Protein AF-A0A8T2QS67-F1 (afdb_monomer)

Secondary structure (DSSP, 8-state):
-PPPTTEEEETTEEEE-HHHHHHHHHHHHHHHHHHHHHHHHHHHTT-----EEHHHHHHHHHSS-HHHHHT--HHHHHHHHHHHHHHHHHHSEEEE-TTS-EEEE--HHHHHHH--HHHHHHHHHHHTHHHHHHHHHHHHHHHHHHHHHHHHHHHHHHHHHHHHHHHHHHHHHHHGGGGT---EEEHHHHHHHHS-HHHHHH-HHHHHHHHHHTT-TTEEEEEEEETTEEEEEEEE--

Solvent-accessible surface area (backbone atoms only — not comparable to full-atom values): 13263 Å² total; per-residue (Å²): 137,83,56,60,89,60,33,43,76,57,89,96,43,65,41,72,32,68,66,53,52,52,46,20,53,50,48,19,50,53,51,48,50,55,50,23,29,52,38,28,54,25,58,63,69,74,42,73,65,78,78,41,43,68,64,57,56,53,50,52,60,69,76,43,72,51,49,72,74,67,72,48,57,77,83,47,39,58,58,35,50,54,54,9,50,52,53,34,55,71,72,34,43,77,44,70,47,97,85,69,47,59,33,45,44,68,45,69,74,55,26,63,69,44,39,54,67,69,47,56,51,48,55,47,50,62,74,43,38,72,57,50,65,56,49,50,59,53,52,52,51,50,52,52,52,51,51,52,51,49,52,52,50,53,39,50,56,52,18,52,56,52,41,52,52,50,50,53,54,31,49,54,31,44,64,46,39,86,76,74,53,73,46,58,42,50,52,69,57,53,49,66,72,73,44,52,77,72,52,62,76,63,44,58,42,58,52,49,29,53,55,49,48,76,69,37,89,56,45,48,77,46,79,42,76,57,96,88,40,83,38,55,30,40,30,47,68,129

Foldseek 3Di:
DDDPQQWDDDPPDTHGDPLLVVLLVVLLVVLLLVQLLQQLVCVLVVNHGDKDALVVSLVVLVPDPSCVVSVHDPRNVVVSSVSSSVSNQVQWDWDQDPVRTTITHHDPVSNVVSRDPVSVVVVVCVVCVVVCVVVVVVVVVVVVVVVVVVVVVVLLVLLVVLLVVVVVVLVVLCVCVVVVDDNKDFLVVSVVVRDDPVCVVVCSSSVVNVVVLVVDPQKDWDWDQDVNDTTIMIGGHD

Mean predicted aligned error: 13.42 Å

Structure (mmCIF, N/CA/C/O backbone):
data_AF-A0A8T2QS67-F1
#
_entry.id   AF-A0A8T2QS67-F1
#
loop_
_atom_site.group_PDB
_atom_site.id
_atom_site.type_symbol
_atom_site.label_atom_id
_atom_site.label_alt_id
_atom_site.label_comp_id
_atom_site.label_asym_id
_atom_site.label_entity_id
_atom_site.label_seq_id
_atom_site.pdbx_PDB_ins_code
_atom_site.Cartn_x
_atom_site.Cartn_y
_atom_site.Cartn_z
_atom_site.occupancy
_atom_site.B_iso_or_equiv
_atom_site.auth_seq_id
_atom_site.auth_comp_id
_atom_site.auth_asym_id
_atom_site.auth_atom_id
_atom_site.pdbx_PDB_model_num
ATOM 1 N N . MET A 1 1 ? -52.657 -3.249 37.319 1.00 63.22 1 MET A N 1
ATOM 2 C CA . MET A 1 1 ? -51.219 -3.498 37.530 1.00 63.22 1 MET A CA 1
ATOM 3 C C . MET A 1 1 ? -50.467 -2.898 36.365 1.00 63.22 1 MET A C 1
ATOM 5 O O . MET A 1 1 ? -50.654 -3.349 35.233 1.00 63.22 1 MET A O 1
ATOM 9 N N . GLU A 1 2 ? -49.714 -1.848 36.655 1.00 73.88 2 GLU A N 1
ATOM 10 C CA . GLU A 1 2 ? -48.693 -1.296 35.768 1.00 73.88 2 GLU A CA 1
ATOM 11 C C . GLU A 1 2 ? -47.387 -2.054 36.019 1.00 73.88 2 GLU A C 1
ATOM 13 O O . GLU A 1 2 ? -47.164 -2.570 37.116 1.00 73.88 2 GLU A O 1
ATOM 18 N N . CYS A 1 3 ? -46.588 -2.230 34.972 1.00 75.69 3 CYS A N 1
ATOM 19 C CA . CYS A 1 3 ? -45.311 -2.925 35.069 1.00 75.69 3 CYS A CA 1
ATOM 20 C C . CYS A 1 3 ? -44.239 -1.986 35.633 1.00 75.69 3 CYS A C 1
ATOM 22 O O . CYS A 1 3 ? -44.326 -0.776 35.453 1.00 75.69 3 CYS A O 1
ATOM 24 N N . LEU A 1 4 ? -43.232 -2.550 36.306 1.00 77.44 4 LEU A N 1
ATOM 25 C CA . LEU A 1 4 ? -42.060 -1.791 36.752 1.00 77.44 4 LEU A CA 1
ATOM 26 C C . LEU A 1 4 ? -41.302 -1.210 35.547 1.00 77.44 4 LEU A C 1
ATOM 28 O O . LEU A 1 4 ? -41.312 -1.800 34.463 1.00 77.44 4 LEU A O 1
ATOM 32 N N . PHE A 1 5 ? -40.602 -0.095 35.766 1.00 68.06 5 PHE A N 1
ATOM 33 C CA . PHE A 1 5 ? -39.671 0.485 34.794 1.00 68.06 5 PHE A CA 1
ATOM 34 C C . PHE A 1 5 ? -38.721 -0.592 34.256 1.00 68.06 5 PHE A C 1
ATOM 36 O O . PHE A 1 5 ? -38.230 -1.426 35.020 1.00 68.06 5 PHE A O 1
ATOM 43 N N . GLY A 1 6 ? -38.505 -0.630 32.940 1.00 68.44 6 GLY A N 1
ATOM 44 C CA . GLY A 1 6 ? -37.779 -1.738 32.306 1.00 68.44 6 GLY A CA 1
ATOM 45 C C . GLY A 1 6 ? -38.644 -2.834 31.672 1.00 68.44 6 GLY A C 1
ATOM 46 O O . GLY A 1 6 ? -38.120 -3.649 30.904 1.00 68.44 6 GLY A O 1
ATOM 47 N N . PHE A 1 7 ? -39.945 -2.889 31.984 1.00 74.25 7 PHE A N 1
ATOM 48 C CA . PHE A 1 7 ? -40.814 -4.005 31.606 1.00 74.25 7 PHE A CA 1
ATOM 49 C C . PHE A 1 7 ? -42.067 -3.560 30.845 1.00 74.25 7 PHE A C 1
ATOM 51 O O . PHE A 1 7 ? -42.829 -2.708 31.294 1.00 74.25 7 PHE A O 1
ATOM 58 N N . THR A 1 8 ? -42.337 -4.217 29.719 1.00 77.81 8 THR A N 1
ATOM 59 C CA . THR A 1 8 ? -43.560 -4.057 28.936 1.00 77.81 8 THR A CA 1
ATOM 60 C C . THR A 1 8 ? -44.597 -5.109 29.318 1.00 77.81 8 THR A C 1
ATOM 62 O O . THR A 1 8 ? -44.299 -6.270 29.621 1.00 77.81 8 THR A O 1
ATOM 65 N N . LYS A 1 9 ? -45.866 -4.701 29.332 1.00 79.81 9 LYS A N 1
ATOM 66 C CA . LYS A 1 9 ? -46.979 -5.578 29.695 1.00 79.81 9 LYS A CA 1
ATOM 67 C C . LYS A 1 9 ? -47.316 -6.521 28.538 1.00 79.81 9 LYS A C 1
ATOM 69 O O . LYS A 1 9 ? -47.776 -6.082 27.491 1.00 79.81 9 LYS A O 1
ATOM 74 N N . HIS A 1 10 ? -47.170 -7.823 28.764 1.00 78.44 10 HIS A N 1
ATOM 75 C CA . HIS A 1 10 ? -47.589 -8.889 27.855 1.00 78.44 10 HIS A CA 1
ATOM 76 C C . HIS A 1 10 ? -48.686 -9.729 28.529 1.00 78.44 10 HIS A C 1
ATOM 78 O O . HIS A 1 10 ? -48.434 -10.646 29.319 1.00 78.44 10 HIS A O 1
ATOM 84 N N . GLY A 1 11 ? -49.946 -9.383 28.252 1.00 80.19 11 GLY A N 1
ATOM 85 C CA . GLY A 1 11 ? -51.111 -10.014 28.877 1.00 80.19 11 GLY A CA 1
ATOM 86 C C . GLY A 1 11 ? -51.195 -9.720 30.380 1.00 80.19 11 GLY A C 1
ATOM 87 O O . GLY A 1 11 ? -51.403 -8.575 30.785 1.00 80.19 11 GLY A O 1
ATOM 88 N N . LYS A 1 12 ? -51.053 -10.761 31.215 1.00 80.44 12 LYS A N 1
ATOM 89 C CA . LYS A 1 12 ? -51.025 -10.656 32.691 1.00 80.44 12 LYS A CA 1
ATOM 90 C C . LYS A 1 12 ? -49.606 -10.616 33.278 1.00 80.44 12 LYS A C 1
ATOM 92 O O . LYS A 1 12 ? -49.468 -10.561 34.495 1.00 80.44 12 LYS A O 1
ATOM 97 N N . ARG A 1 13 ? -48.564 -10.692 32.444 1.00 78.75 13 ARG A N 1
ATOM 98 C CA . ARG A 1 13 ? -47.158 -10.708 32.873 1.00 78.75 13 ARG A CA 1
ATOM 99 C C . ARG A 1 13 ? -46.439 -9.459 32.376 1.00 78.75 13 ARG A C 1
ATOM 101 O O . ARG A 1 13 ? -46.788 -8.909 31.335 1.00 78.75 13 ARG A O 1
ATOM 108 N N . CYS A 1 14 ? -45.428 -9.039 33.118 1.00 81.06 14 CYS A N 1
ATOM 109 C CA . CYS A 1 14 ? -44.500 -7.992 32.711 1.00 81.06 14 CYS A CA 1
ATOM 110 C C . CYS A 1 14 ? -43.231 -8.669 32.184 1.00 81.06 14 CYS A C 1
ATOM 112 O O . CYS A 1 14 ? -42.643 -9.489 32.889 1.00 81.06 14 CYS A O 1
ATOM 114 N N . LEU A 1 15 ? -42.845 -8.381 30.942 1.00 79.94 15 LEU A N 1
ATOM 115 C CA . LEU A 1 15 ? -41.638 -8.912 30.305 1.00 79.94 15 LEU A CA 1
ATOM 116 C C . LEU A 1 15 ? -40.639 -7.779 30.094 1.00 79.94 15 LEU A C 1
ATOM 118 O O . LEU A 1 15 ? -41.039 -6.649 29.845 1.00 79.94 15 LEU A O 1
ATOM 122 N N . ARG A 1 16 ? -39.342 -8.069 30.215 1.00 75.94 16 ARG A N 1
ATOM 123 C CA . ARG A 1 16 ? -38.293 -7.063 30.010 1.00 75.94 16 ARG A CA 1
ATOM 124 C C . ARG A 1 16 ? -38.351 -6.554 28.569 1.00 75.94 16 ARG A C 1
ATOM 126 O O . ARG A 1 16 ? -38.398 -7.362 27.640 1.00 75.94 16 ARG A O 1
ATOM 133 N N . ASP A 1 17 ? -38.337 -5.235 28.390 1.00 82.25 17 ASP A N 1
ATOM 134 C CA . ASP A 1 17 ? -38.406 -4.637 27.058 1.00 82.25 17 ASP A CA 1
ATOM 135 C C . ASP A 1 17 ? -37.148 -4.997 26.249 1.00 82.25 17 ASP A C 1
ATOM 137 O O . ASP A 1 17 ? -36.009 -4.835 26.699 1.00 82.25 17 ASP A O 1
ATOM 141 N N . GLN A 1 18 ? -37.349 -5.488 25.027 1.00 83.12 18 GLN A N 1
ATOM 142 C CA . GLN A 1 18 ? -36.262 -5.788 24.105 1.00 83.12 18 GLN A CA 1
ATOM 143 C C . GLN A 1 18 ? -35.455 -4.533 23.746 1.00 83.12 18 GLN A C 1
ATOM 145 O O . GLN A 1 18 ? -34.245 -4.641 23.546 1.00 83.12 18 GLN A O 1
ATOM 150 N N . LYS A 1 19 ? -36.092 -3.356 23.679 1.00 81.81 19 LYS A N 1
ATOM 151 C CA . LYS A 1 19 ? -35.407 -2.076 23.448 1.00 81.81 19 LYS A CA 1
ATOM 152 C C . LYS A 1 19 ? -34.446 -1.755 24.588 1.00 81.81 19 LYS A C 1
ATOM 154 O O . LYS A 1 19 ? -33.300 -1.408 24.334 1.00 81.81 19 LYS A O 1
ATOM 159 N N . ILE A 1 20 ? -34.886 -1.969 25.826 1.00 82.50 20 ILE A N 1
ATOM 160 C CA . ILE A 1 20 ? -34.094 -1.734 27.039 1.00 82.50 20 ILE A CA 1
ATOM 161 C C . ILE A 1 20 ? -32.920 -2.709 27.105 1.00 82.50 20 ILE A C 1
ATOM 163 O O . ILE A 1 20 ? -31.794 -2.290 27.348 1.00 82.50 20 ILE A O 1
ATOM 167 N N . ARG A 1 21 ? -33.136 -3.990 26.780 1.00 84.69 21 ARG A N 1
ATOM 168 C CA . ARG A 1 21 ? -32.036 -4.964 26.687 1.00 84.69 21 ARG A CA 1
ATOM 169 C C . ARG A 1 21 ? -30.995 -4.573 25.632 1.00 84.69 21 ARG A C 1
ATOM 171 O O . ARG A 1 21 ? -29.809 -4.576 25.936 1.00 84.69 21 ARG A O 1
ATOM 178 N N . LYS A 1 22 ? -31.427 -4.218 24.417 1.00 86.38 22 LYS A N 1
ATOM 179 C CA . LYS A 1 22 ? -30.513 -3.782 23.346 1.00 86.38 22 LYS A CA 1
ATOM 180 C C . LYS A 1 22 ? -29.752 -2.516 23.722 1.00 86.38 22 LYS A C 1
ATOM 182 O O . LYS A 1 22 ? -28.590 -2.375 23.367 1.00 86.38 22 LYS A O 1
ATOM 187 N N . ALA A 1 23 ? -30.401 -1.603 24.434 1.00 85.00 23 ALA A N 1
ATOM 188 C CA . ALA A 1 23 ? -29.752 -0.406 24.924 1.00 85.00 23 ALA A CA 1
ATOM 189 C C . ALA A 1 23 ? -28.676 -0.710 25.970 1.00 85.00 23 ALA A C 1
ATOM 191 O O . ALA A 1 23 ? -27.585 -0.164 25.872 1.00 85.00 23 ALA A O 1
ATOM 192 N N . ILE A 1 24 ? -28.949 -1.608 26.921 1.00 86.38 24 ILE A N 1
ATOM 193 C CA . ILE A 1 24 ? -27.953 -2.072 27.900 1.00 86.38 24 ILE A CA 1
ATOM 194 C C . ILE A 1 24 ? -26.741 -2.679 27.177 1.00 86.38 24 ILE A C 1
ATOM 196 O O . ILE A 1 24 ? -25.609 -2.310 27.478 1.00 86.38 24 ILE A O 1
ATOM 200 N N . GLU A 1 25 ? -26.980 -3.552 26.191 1.00 88.25 25 GLU A N 1
ATOM 201 C CA . GLU A 1 25 ? -25.927 -4.160 25.359 1.00 88.25 25 GLU A CA 1
ATOM 202 C C . GLU A 1 25 ? -25.120 -3.094 24.590 1.00 88.25 25 GLU A C 1
ATOM 204 O O . GLU A 1 25 ? -23.895 -3.156 24.554 1.00 88.25 25 GLU A O 1
ATOM 209 N N . ALA A 1 26 ? -25.781 -2.068 24.045 1.00 87.50 26 ALA A N 1
ATOM 210 C CA . ALA A 1 26 ? -25.114 -0.976 23.338 1.00 87.50 26 ALA A CA 1
ATOM 211 C C . ALA A 1 26 ? -24.250 -0.102 24.264 1.00 87.50 26 ALA A C 1
ATOM 213 O O . ALA A 1 26 ? -23.151 0.292 23.876 1.00 87.50 26 ALA A O 1
ATOM 214 N N . ILE A 1 27 ? -24.715 0.200 25.484 1.00 85.94 27 ILE A N 1
ATOM 215 C CA . ILE A 1 27 ? -23.910 0.930 26.477 1.00 85.94 27 ILE A CA 1
ATOM 216 C C . ILE A 1 27 ? -22.674 0.114 26.859 1.00 85.94 27 ILE A C 1
ATOM 218 O O . ILE A 1 27 ? -21.574 0.667 26.880 1.00 85.94 27 ILE A O 1
ATOM 222 N N . ASP A 1 28 ? -22.843 -1.184 27.128 1.00 88.94 28 ASP A N 1
ATOM 223 C CA . ASP A 1 28 ? -21.734 -2.089 27.439 1.00 88.94 28 ASP A CA 1
ATOM 224 C C . ASP A 1 28 ? -20.676 -2.079 26.324 1.00 88.94 28 ASP A C 1
ATOM 226 O O . ASP A 1 28 ? -19.508 -1.765 26.564 1.00 88.94 28 ASP A O 1
ATOM 230 N N . GLU A 1 29 ? -21.087 -2.325 25.078 1.00 88.75 29 GLU A N 1
ATOM 231 C CA . GLU A 1 29 ? -20.168 -2.341 23.938 1.00 88.75 29 GLU A CA 1
ATOM 232 C C . GLU A 1 29 ? -19.453 -1.003 23.724 1.00 88.75 29 GLU A C 1
ATOM 234 O O . GLU A 1 29 ? -18.241 -1.000 23.509 1.00 88.75 29 GLU A O 1
ATOM 239 N N . LEU A 1 30 ? -20.158 0.128 23.837 1.00 87.56 30 LEU A N 1
ATOM 240 C CA . LEU A 1 30 ? -19.563 1.460 23.678 1.00 87.56 30 LEU A CA 1
ATOM 241 C C . LEU A 1 30 ? -18.512 1.762 24.750 1.00 87.56 30 LEU A C 1
ATOM 243 O O . LEU A 1 30 ? -17.456 2.326 24.447 1.00 87.56 30 LEU A O 1
ATOM 247 N N . ILE A 1 31 ? -18.788 1.386 26.002 1.00 86.62 31 ILE A N 1
ATOM 248 C CA . ILE A 1 31 ? -17.832 1.499 27.107 1.00 86.62 31 ILE A CA 1
ATOM 249 C C . ILE A 1 31 ? -16.598 0.655 26.770 1.00 86.62 31 ILE A C 1
ATOM 251 O O . ILE A 1 31 ? -15.482 1.178 26.710 1.00 86.62 31 ILE A O 1
ATOM 255 N N . ILE A 1 32 ? -16.789 -0.633 26.480 1.00 88.38 32 ILE A N 1
ATOM 256 C CA . ILE A 1 32 ? -15.690 -1.560 26.201 1.00 88.38 32 ILE A CA 1
ATOM 257 C C . ILE A 1 32 ? -14.856 -1.102 25.002 1.00 88.38 32 ILE A C 1
ATOM 259 O O . ILE A 1 32 ? -13.633 -1.029 25.116 1.00 88.38 32 ILE A O 1
ATOM 263 N N . GLU A 1 33 ? -15.480 -0.729 23.887 1.00 86.75 33 GLU A N 1
ATOM 264 C CA . GLU A 1 33 ? -14.786 -0.249 22.692 1.00 86.75 33 GLU A CA 1
ATOM 265 C C . GLU A 1 33 ? -13.938 0.984 22.994 1.00 86.75 33 GLU A C 1
ATOM 267 O O . GLU A 1 33 ? -12.750 1.030 22.655 1.00 86.75 33 GLU A O 1
ATOM 272 N N . LYS A 1 34 ? -14.514 1.980 23.673 1.00 83.94 34 LYS A N 1
ATOM 273 C CA . LYS A 1 34 ? -13.798 3.220 23.970 1.00 83.94 34 LYS A CA 1
ATOM 274 C C . LYS A 1 34 ? -12.608 2.970 24.889 1.00 83.94 34 LYS A C 1
ATOM 276 O O . LYS A 1 34 ? -11.517 3.494 24.640 1.00 83.94 34 LYS A O 1
ATOM 281 N N . PHE A 1 35 ? -12.797 2.180 25.943 1.00 82.75 35 PHE A N 1
ATOM 282 C CA . PHE A 1 35 ? -11.759 1.947 26.942 1.00 82.75 35 PHE A CA 1
ATOM 283 C C . PHE A 1 35 ? -10.696 0.967 26.452 1.00 82.75 35 PHE A C 1
ATOM 285 O O . PHE A 1 35 ? -9.514 1.309 26.479 1.00 82.75 35 PHE A O 1
ATOM 292 N N . CYS A 1 36 ? -11.077 -0.202 25.938 1.00 85.81 36 CYS A N 1
ATOM 293 C CA . CYS A 1 36 ? -10.128 -1.173 25.395 1.00 85.81 36 CYS A CA 1
ATOM 294 C C . CYS A 1 36 ? -9.427 -0.655 24.131 1.00 85.81 36 CYS A C 1
ATOM 296 O O . CYS A 1 36 ? -8.234 -0.906 23.952 1.00 85.81 36 CYS A O 1
ATOM 298 N N . GLY A 1 37 ? -10.107 0.143 23.300 1.00 83.00 37 GLY A N 1
ATOM 299 C CA . GLY A 1 37 ? -9.500 0.845 22.168 1.00 83.00 37 GLY A CA 1
ATOM 300 C C . GLY A 1 37 ? -8.412 1.824 22.609 1.00 83.00 37 GLY A C 1
ATOM 301 O O . GLY A 1 37 ? -7.270 1.728 22.154 1.00 83.00 37 GLY A O 1
ATOM 302 N N . ASN A 1 38 ? -8.713 2.712 23.559 1.00 80.25 38 ASN A N 1
ATOM 303 C CA . ASN A 1 38 ? -7.724 3.649 24.104 1.00 80.25 38 ASN A CA 1
ATOM 304 C C . ASN A 1 38 ? -6.579 2.939 24.842 1.00 80.25 38 ASN A C 1
ATOM 306 O O . ASN A 1 38 ? -5.415 3.320 24.700 1.00 80.25 38 ASN A O 1
ATOM 310 N N . TYR A 1 39 ? -6.894 1.887 25.598 1.00 80.81 39 TYR A N 1
ATOM 311 C CA . TYR A 1 39 ? -5.908 1.062 26.288 1.00 80.81 39 TYR A CA 1
ATOM 312 C C . TYR A 1 39 ? -4.953 0.402 25.288 1.00 80.81 39 TYR A C 1
ATOM 314 O O . TYR A 1 39 ? -3.736 0.533 25.416 1.00 80.81 39 TYR A O 1
ATOM 322 N N . SER A 1 40 ? -5.482 -0.222 24.231 1.00 79.94 40 SER A N 1
ATOM 323 C CA . SER A 1 40 ? -4.662 -0.835 23.183 1.00 79.94 40 SER A CA 1
ATOM 324 C C . SER A 1 40 ? -3.756 0.196 22.495 1.00 79.94 40 SER A C 1
ATOM 326 O O . SER A 1 40 ? -2.571 -0.062 22.309 1.00 79.94 40 SER A O 1
ATOM 328 N N . LEU A 1 41 ? -4.262 1.402 22.208 1.00 80.12 41 LEU A N 1
ATOM 329 C CA . LEU A 1 41 ? -3.482 2.504 21.637 1.00 80.12 41 LEU A CA 1
ATOM 330 C C . LEU A 1 41 ? -2.335 2.956 22.547 1.00 80.12 41 LEU A C 1
ATOM 332 O O . LEU A 1 41 ? -1.261 3.292 22.043 1.00 80.12 41 LEU A O 1
ATOM 336 N N . SER A 1 42 ? -2.550 2.979 23.865 1.00 77.88 42 SER A N 1
ATOM 337 C CA . SER A 1 42 ? -1.509 3.360 24.826 1.00 77.88 42 SER A CA 1
ATOM 338 C C . SER A 1 42 ? -0.343 2.369 24.817 1.00 77.88 42 SER A C 1
ATOM 340 O O . SER A 1 42 ? 0.804 2.799 24.676 1.00 77.88 42 SER A O 1
ATOM 342 N N . LEU A 1 43 ? -0.634 1.061 24.796 1.00 76.50 43 LEU A N 1
ATOM 343 C CA . LEU A 1 43 ? 0.378 0.003 24.696 1.00 76.50 43 LEU A CA 1
ATOM 344 C C . LEU A 1 43 ? 1.251 0.153 23.443 1.00 76.50 43 LEU A C 1
ATOM 346 O O . LEU A 1 43 ? 2.454 -0.080 23.485 1.00 76.50 43 LEU A O 1
ATOM 350 N N . CYS A 1 44 ? 0.663 0.610 22.340 1.00 78.62 44 CYS A N 1
ATOM 351 C CA . CYS A 1 44 ? 1.362 0.805 21.072 1.00 78.62 44 CYS A CA 1
ATOM 352 C C . CYS A 1 44 ? 2.366 1.964 21.072 1.00 78.62 44 CYS A C 1
ATOM 354 O O . CYS A 1 44 ? 3.312 1.958 20.287 1.00 78.62 44 CYS A O 1
ATOM 356 N N . LYS A 1 45 ? 2.152 2.985 21.910 1.00 72.00 45 LYS A N 1
ATOM 357 C CA . LYS A 1 45 ? 3.002 4.184 21.977 1.00 72.00 45 LYS A CA 1
ATOM 358 C C . LYS A 1 45 ? 4.068 4.109 23.073 1.00 72.00 45 LYS A C 1
ATOM 360 O O . LYS A 1 45 ? 4.746 5.106 23.297 1.00 72.00 45 LYS A O 1
ATOM 365 N N . TRP A 1 46 ? 4.204 2.970 23.763 1.00 63.53 46 TRP A N 1
ATOM 366 C CA . TRP A 1 46 ? 5.041 2.807 24.968 1.00 63.53 46 TRP A CA 1
ATOM 367 C C . TRP A 1 46 ? 4.684 3.760 26.118 1.00 63.53 46 TRP A C 1
ATOM 369 O O . TRP A 1 46 ? 5.385 3.835 27.123 1.00 63.53 46 TRP A O 1
ATOM 379 N N . THR A 1 47 ? 3.571 4.478 25.997 1.00 59.62 47 THR A N 1
ATOM 380 C CA . THR A 1 47 ? 2.907 5.125 27.120 1.00 59.62 47 THR A CA 1
ATOM 381 C C . THR A 1 47 ? 2.249 4.020 27.924 1.00 59.62 47 THR A C 1
ATOM 383 O O . THR A 1 47 ? 1.383 3.323 27.397 1.00 59.62 47 THR A O 1
ATOM 386 N N . GLY A 1 48 ? 2.689 3.821 29.168 1.00 57.03 48 GLY A N 1
ATOM 387 C CA . GLY A 1 48 ? 2.080 2.837 30.059 1.00 57.03 48 GLY A CA 1
ATOM 388 C C . GLY A 1 48 ? 0.550 2.955 30.066 1.00 57.03 48 GLY A C 1
ATOM 389 O O . GLY A 1 48 ? 0.015 4.044 29.824 1.00 57.03 48 GLY A O 1
ATOM 390 N N . PRO A 1 49 ? -0.160 1.840 30.290 1.00 62.41 49 PRO A N 1
ATOM 391 C CA . PRO A 1 49 ? -1.609 1.820 30.205 1.00 62.41 49 PRO A CA 1
ATOM 392 C C . PRO A 1 49 ? -2.209 2.891 31.111 1.00 62.41 49 PRO A C 1
ATOM 394 O O . PRO A 1 49 ? -1.882 2.952 32.298 1.00 62.41 49 PRO A O 1
ATOM 397 N N . LYS A 1 50 ? -3.098 3.726 30.562 1.00 65.88 50 LYS A N 1
ATOM 398 C CA . LYS A 1 50 ? -3.869 4.649 31.395 1.00 65.88 50 LYS A CA 1
ATOM 399 C C . LYS A 1 50 ? -4.761 3.793 32.294 1.00 65.88 50 LYS A C 1
ATOM 401 O O . LYS A 1 50 ? -5.618 3.068 31.795 1.00 65.88 50 LYS A O 1
ATOM 406 N N . GLN A 1 51 ? -4.490 3.820 33.593 1.00 70.44 51 GLN A N 1
ATOM 407 C CA . GLN A 1 51 ? -5.317 3.178 34.609 1.00 70.44 51 GLN A CA 1
ATOM 408 C C . GLN A 1 51 ? -6.605 3.982 34.744 1.00 70.44 51 GLN A C 1
ATOM 410 O O . GLN A 1 51 ? -6.545 5.213 34.709 1.00 70.44 51 GLN A O 1
ATOM 415 N N . LEU A 1 52 ? -7.745 3.299 34.862 1.00 71.69 52 LEU A N 1
ATOM 416 C CA . LEU A 1 52 ? -9.024 3.964 35.079 1.00 71.69 52 LEU A CA 1
ATOM 417 C C . LEU A 1 52 ? -9.766 3.431 36.298 1.00 71.69 52 LEU A C 1
ATOM 419 O O . LEU A 1 52 ? -9.660 2.257 36.653 1.00 71.69 52 LEU A O 1
ATOM 423 N N . THR A 1 53 ? -10.547 4.315 36.909 1.00 78.56 53 THR A N 1
ATOM 424 C CA . THR A 1 53 ? -11.424 4.015 38.045 1.00 78.56 53 THR A CA 1
ATOM 425 C C . THR A 1 53 ? -12.880 3.875 37.603 1.00 78.56 53 THR A C 1
ATOM 427 O O . THR A 1 53 ? -13.290 4.392 36.564 1.00 78.56 53 THR A O 1
ATOM 430 N N . VAL A 1 54 ? -13.699 3.217 38.430 1.00 77.19 54 VAL A N 1
ATOM 431 C CA . VAL A 1 54 ? -15.160 3.119 38.226 1.00 77.19 54 VAL A CA 1
ATOM 432 C C . VAL A 1 54 ? -15.805 4.507 38.057 1.00 77.19 54 VAL A C 1
ATOM 434 O O . VAL A 1 54 ? -16.728 4.672 37.262 1.00 77.19 54 VAL A O 1
ATOM 437 N N . PHE A 1 55 ? -15.276 5.522 38.749 1.00 77.25 55 PHE A N 1
ATOM 438 C CA . PHE A 1 55 ? -15.750 6.904 38.666 1.00 77.25 55 PHE A CA 1
ATOM 439 C C . PHE A 1 55 ? -15.596 7.505 37.260 1.00 77.25 55 PHE A C 1
ATOM 441 O O . PHE A 1 55 ? -16.504 8.170 36.768 1.00 77.25 55 PHE A O 1
ATOM 448 N N . GLU A 1 56 ? -14.489 7.231 36.570 1.00 77.06 56 GLU A N 1
ATOM 449 C CA . GLU A 1 56 ? -14.261 7.764 35.222 1.00 77.06 56 GLU A CA 1
ATOM 450 C C . GLU A 1 56 ? -15.189 7.127 34.175 1.00 77.06 56 GLU A C 1
ATOM 452 O O . GLU A 1 56 ? -15.605 7.805 33.234 1.00 77.06 56 GLU A O 1
ATOM 457 N N . ILE A 1 57 ? -15.568 5.853 34.349 1.00 78.00 57 ILE A N 1
ATOM 458 C CA . ILE A 1 57 ? -16.604 5.218 33.516 1.00 78.00 57 ILE A CA 1
ATOM 459 C C . ILE A 1 57 ? -17.952 5.897 33.755 1.00 78.00 57 ILE A C 1
ATOM 461 O O . ILE A 1 57 ? -18.657 6.225 32.798 1.00 78.00 57 ILE A O 1
ATOM 465 N N . ALA A 1 58 ? -18.295 6.151 35.021 1.00 77.75 58 ALA A N 1
ATOM 466 C CA . ALA A 1 58 ? -19.536 6.828 35.371 1.00 77.75 58 ALA A CA 1
ATOM 467 C C . ALA A 1 58 ? -19.621 8.226 34.739 1.00 77.75 58 ALA A C 1
ATOM 469 O O . ALA A 1 58 ? -20.636 8.558 34.123 1.00 77.75 58 ALA A O 1
ATOM 470 N N . GLN A 1 59 ? -18.524 8.987 34.802 1.00 83.06 59 GLN A N 1
ATOM 471 C CA . GLN A 1 59 ? -18.418 10.314 34.204 1.00 83.06 59 GLN A CA 1
ATOM 472 C C . GLN A 1 59 ? -18.522 10.272 32.671 1.00 83.06 59 GLN A C 1
ATOM 474 O O . GLN A 1 59 ? -19.193 11.122 32.086 1.00 83.06 59 GLN A O 1
ATOM 479 N N . PHE A 1 60 ? -17.901 9.287 32.011 1.00 79.38 60 PHE A N 1
ATOM 480 C CA . PHE A 1 60 ? -17.979 9.129 30.555 1.00 79.38 60 PHE A CA 1
ATOM 481 C C . PHE A 1 60 ? -19.421 8.932 30.076 1.00 79.38 60 PHE A C 1
ATOM 483 O O . PHE A 1 60 ? -19.854 9.620 29.152 1.00 79.38 60 PHE A O 1
ATOM 490 N N . VAL A 1 61 ? -20.171 8.038 30.726 1.00 79.00 61 VAL A N 1
ATOM 491 C CA . VAL A 1 61 ? -21.576 7.759 30.374 1.00 79.00 61 VAL A CA 1
ATOM 492 C C . VAL A 1 61 ? -22.488 8.942 30.707 1.00 79.00 61 VAL A C 1
ATOM 494 O O . VAL A 1 61 ? -23.499 9.150 30.053 1.00 79.00 61 VAL A O 1
ATOM 497 N N . GLU A 1 62 ? -22.144 9.736 31.720 1.00 78.19 62 GLU A N 1
ATOM 498 C CA . GLU A 1 62 ? -22.912 10.926 32.095 1.00 78.19 62 GLU A CA 1
ATOM 499 C C . GLU A 1 62 ? -22.731 12.100 31.127 1.00 78.19 62 GLU A C 1
ATOM 501 O O . GLU A 1 62 ? -23.680 12.832 30.872 1.00 78.19 62 GLU A O 1
ATOM 506 N N . HIS A 1 63 ? -21.537 12.264 30.555 1.00 72.12 63 HIS A N 1
ATOM 507 C CA . HIS A 1 63 ? -21.243 13.347 29.607 1.00 72.12 63 HIS A CA 1
ATOM 508 C C . HIS A 1 63 ? -21.624 13.019 28.163 1.00 72.12 63 HIS A C 1
ATOM 510 O O . HIS A 1 63 ? -21.453 13.851 27.272 1.00 72.12 63 HIS A O 1
ATOM 516 N N . SER A 1 64 ? -22.078 11.800 27.902 1.00 67.56 64 SER A N 1
ATOM 517 C CA . SER A 1 64 ? -22.414 11.350 26.563 1.00 67.56 64 SER A CA 1
ATOM 518 C C . SER A 1 64 ? -23.934 11.344 26.395 1.00 67.56 64 SER A C 1
ATOM 520 O O . SER A 1 64 ? -24.662 10.835 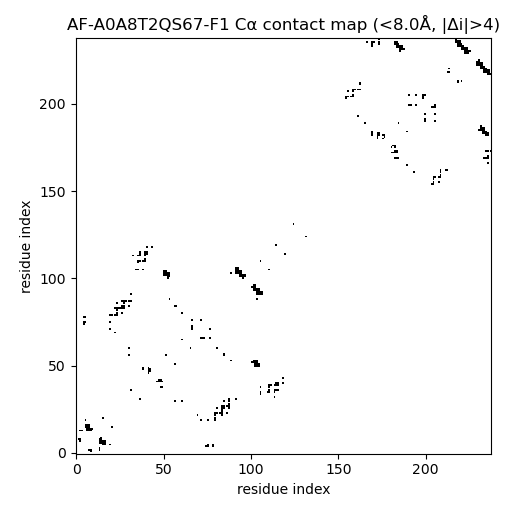27.240 1.00 67.56 64 SER A O 1
ATOM 522 N N . GLU A 1 65 ? -24.426 11.944 25.307 1.00 74.00 65 GLU A N 1
ATOM 523 C CA . GLU A 1 65 ? -25.862 12.074 24.988 1.00 74.00 65 GLU A CA 1
ATOM 524 C C . GLU A 1 65 ? -26.485 10.728 24.540 1.00 74.00 65 GLU A C 1
ATOM 526 O O . GLU A 1 65 ? -27.145 10.639 23.501 1.00 74.00 65 GLU A O 1
ATOM 531 N N . LEU A 1 66 ? -26.221 9.632 25.269 1.00 72.62 66 LEU A N 1
ATOM 532 C CA . LEU A 1 66 ? -26.686 8.286 24.905 1.00 72.62 66 LEU A CA 1
ATOM 533 C C . LEU A 1 66 ? -28.204 8.146 24.977 1.00 72.62 66 LEU A C 1
ATOM 535 O O . LEU A 1 66 ? -28.755 7.311 24.269 1.00 72.62 66 LEU A O 1
ATOM 539 N N . ASP A 1 67 ? -28.880 8.945 25.794 1.00 70.56 67 ASP A N 1
ATOM 540 C CA . ASP A 1 67 ? -30.340 8.996 25.874 1.00 70.56 67 ASP A CA 1
ATOM 541 C C . ASP A 1 67 ? -30.957 9.335 24.508 1.00 70.56 67 ASP A C 1
ATOM 543 O O . ASP A 1 67 ? -31.848 8.628 24.026 1.00 70.56 67 ASP A O 1
ATOM 547 N N . LYS A 1 68 ? -30.400 10.345 23.825 1.00 70.00 68 LYS A N 1
ATOM 548 C CA . LYS A 1 68 ? -30.824 10.766 22.483 1.00 70.00 68 LYS A CA 1
ATOM 549 C C . LYS A 1 68 ? -30.438 9.754 21.408 1.00 70.00 68 LYS A C 1
ATOM 551 O O . LYS A 1 68 ? -31.221 9.510 20.494 1.00 70.00 68 LYS A O 1
ATOM 556 N N . VAL A 1 69 ? -29.246 9.162 21.510 1.00 71.50 69 VAL A N 1
ATOM 557 C CA . VAL A 1 69 ? -28.738 8.182 20.530 1.00 71.50 69 VAL A CA 1
ATOM 558 C C . VAL A 1 69 ? -29.507 6.861 20.600 1.00 71.50 69 VAL A C 1
ATOM 560 O O . VAL A 1 69 ? -29.779 6.251 19.567 1.00 71.50 69 VAL A O 1
ATOM 563 N N . LEU A 1 70 ? -29.867 6.415 21.804 1.00 76.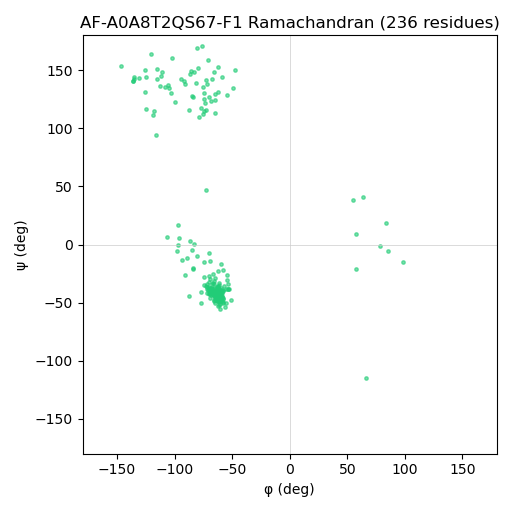50 70 LEU A N 1
ATOM 564 C CA . LEU A 1 70 ? -30.562 5.147 22.024 1.00 76.50 70 LEU A CA 1
ATOM 565 C C . LEU A 1 70 ? -32.091 5.283 21.961 1.00 76.50 70 LEU A C 1
ATOM 567 O O . LEU A 1 70 ? -32.782 4.265 21.898 1.00 76.50 70 LEU A O 1
ATOM 571 N N . GLY A 1 71 ? -32.622 6.513 21.959 1.00 73.31 71 GLY A N 1
ATOM 572 C CA . GLY A 1 71 ? -34.058 6.788 21.862 1.00 73.31 71 GLY A CA 1
ATOM 573 C C . GLY A 1 71 ? -34.849 6.243 23.052 1.00 73.31 71 GLY A C 1
ATOM 574 O O . GLY A 1 71 ? -35.907 5.642 22.858 1.00 73.31 71 GLY A O 1
ATOM 575 N N . ILE A 1 72 ? -34.302 6.390 24.263 1.00 76.56 72 ILE A N 1
ATOM 576 C CA . ILE A 1 72 ? -34.889 5.875 25.507 1.00 76.56 72 ILE A CA 1
ATOM 577 C C . ILE A 1 72 ? -35.425 7.038 26.329 1.00 76.56 72 ILE A C 1
ATOM 579 O O . ILE A 1 72 ? -34.737 8.038 26.523 1.00 76.56 72 ILE A O 1
ATOM 583 N N . ASP A 1 73 ? -36.627 6.866 26.866 1.00 75.62 73 ASP A N 1
ATOM 584 C CA . ASP A 1 73 ? -37.249 7.828 27.770 1.00 75.62 73 ASP A CA 1
ATOM 585 C C . ASP A 1 73 ? -36.379 8.049 29.022 1.00 75.62 73 ASP A C 1
ATOM 587 O O . ASP A 1 73 ? -35.776 7.110 29.555 1.00 75.62 73 ASP A O 1
ATOM 591 N N . SER A 1 74 ? -36.349 9.282 29.534 1.00 72.12 74 SER A N 1
ATOM 592 C CA . SER A 1 74 ? -35.506 9.676 30.676 1.00 72.12 74 SER A CA 1
ATOM 593 C C . SER A 1 74 ? -35.711 8.804 31.925 1.00 72.12 74 SER A C 1
ATOM 595 O O . SER A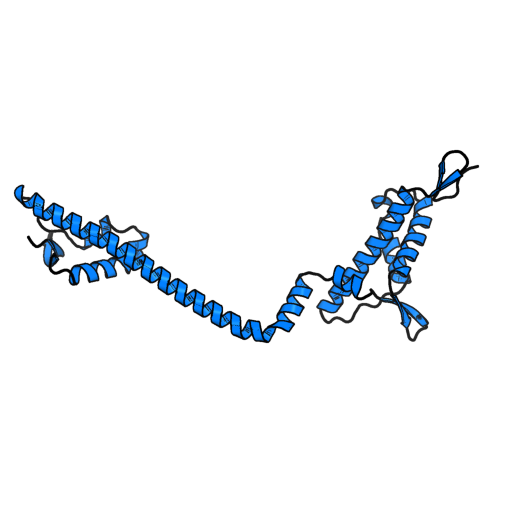 1 74 ? -34.764 8.571 32.677 1.00 72.12 74 SER A O 1
ATOM 597 N N . GLU A 1 75 ? -36.918 8.266 32.120 1.00 74.50 75 GLU A N 1
ATOM 598 C CA . GLU A 1 75 ? -37.273 7.381 33.237 1.00 74.50 75 GLU A CA 1
ATOM 599 C C . GLU A 1 75 ? -36.602 6.000 33.143 1.00 74.50 75 GLU A C 1
ATOM 601 O O . GLU A 1 75 ? -36.104 5.477 34.141 1.00 74.50 75 GLU A O 1
ATOM 606 N N . ASN A 1 76 ? -36.519 5.422 31.939 1.00 75.62 76 ASN A N 1
ATOM 607 C CA . ASN A 1 76 ? -35.855 4.133 31.710 1.00 75.62 76 ASN A CA 1
ATOM 608 C C . ASN A 1 76 ? -34.336 4.290 31.531 1.00 75.62 76 ASN A C 1
ATOM 610 O O . ASN A 1 76 ? -33.587 3.336 31.752 1.00 75.62 76 ASN A O 1
ATOM 614 N N . PHE A 1 77 ? -33.867 5.488 31.167 1.00 78.06 77 PHE A N 1
ATOM 615 C CA . PHE A 1 77 ? -32.451 5.760 30.933 1.00 78.06 77 PHE A CA 1
ATOM 616 C C . PHE A 1 77 ? -31.586 5.515 32.174 1.00 78.06 77 PHE A C 1
ATOM 618 O O . PHE A 1 77 ? -30.505 4.944 32.055 1.00 78.06 77 PHE A O 1
ATOM 625 N N . LYS A 1 78 ? -32.064 5.869 33.376 1.00 82.31 78 LYS A N 1
ATOM 626 C CA . LYS A 1 78 ? -31.311 5.633 34.620 1.00 82.31 78 LYS A CA 1
ATOM 627 C C . LYS A 1 78 ? -31.043 4.141 34.855 1.00 82.31 78 LYS A C 1
ATOM 629 O O . LYS A 1 78 ? -29.911 3.768 35.150 1.00 82.31 78 LYS A O 1
ATOM 634 N N . LEU A 1 79 ? -32.061 3.299 34.666 1.00 82.38 79 LEU A N 1
ATOM 635 C CA . LEU A 1 79 ? -31.941 1.844 34.804 1.00 82.38 79 LEU A CA 1
ATOM 636 C C . LEU A 1 79 ? -30.978 1.263 33.760 1.00 82.38 79 LEU A C 1
ATOM 638 O O . LEU A 1 79 ? -30.092 0.484 34.096 1.00 82.38 79 LEU A O 1
ATOM 642 N N . VAL A 1 80 ? -31.133 1.673 32.498 1.00 83.50 80 VAL A N 1
ATOM 643 C CA . VAL A 1 80 ? -30.274 1.238 31.385 1.00 83.50 80 VAL A CA 1
ATOM 644 C C . VAL A 1 80 ? -28.817 1.642 31.620 1.00 83.50 80 VAL A C 1
ATOM 646 O O . VAL A 1 80 ? -27.913 0.851 31.360 1.00 83.50 80 VAL A O 1
ATOM 649 N N . LYS A 1 81 ? -28.588 2.850 32.144 1.00 84.06 81 LYS A N 1
ATOM 650 C CA . LYS A 1 81 ? -27.263 3.364 32.502 1.00 84.06 81 LYS A CA 1
ATOM 651 C C . LYS A 1 81 ? -26.609 2.513 33.587 1.00 84.06 81 LYS A C 1
ATOM 653 O O . LYS A 1 81 ? -25.477 2.079 33.397 1.00 84.06 81 LYS A O 1
ATOM 658 N N . GLU A 1 82 ? -27.300 2.279 34.702 1.00 84.88 82 GLU A N 1
ATOM 659 C CA . GLU A 1 82 ? -26.758 1.511 35.831 1.00 84.88 82 GLU A CA 1
ATOM 660 C C . GLU A 1 82 ? -26.479 0.051 35.437 1.00 84.88 82 GLU A C 1
ATOM 662 O O . GLU A 1 82 ? -25.374 -0.445 35.662 1.00 84.88 82 GLU A O 1
ATOM 667 N N . GLU A 1 83 ? -27.430 -0.620 34.775 1.00 86.44 83 GLU A N 1
ATOM 668 C CA . GLU A 1 83 ? -27.239 -2.006 34.325 1.00 86.44 83 GLU A CA 1
ATOM 669 C C . GLU A 1 83 ? -26.165 -2.122 33.227 1.00 86.44 83 GLU A C 1
ATOM 671 O O . GLU A 1 83 ? -25.379 -3.070 33.238 1.00 86.44 83 GLU A O 1
ATOM 676 N N . GLY A 1 84 ? -26.087 -1.161 32.299 1.00 85.25 84 GLY A N 1
ATOM 677 C CA . GLY A 1 84 ? -25.068 -1.133 31.242 1.00 85.25 84 GLY A CA 1
ATOM 678 C C . GLY A 1 84 ? -23.654 -0.918 31.782 1.00 85.25 84 GLY A C 1
ATOM 679 O O . GLY A 1 84 ? -22.713 -1.583 31.350 1.00 85.25 84 GLY A O 1
ATOM 680 N N . GLN A 1 85 ? -23.498 -0.039 32.775 1.00 86.38 85 GLN A N 1
ATOM 681 C CA . GLN A 1 85 ? -22.220 0.161 33.461 1.00 86.38 85 GLN A CA 1
ATOM 682 C C . GLN A 1 85 ? -21.777 -1.094 34.212 1.00 86.38 85 GLN A C 1
ATOM 684 O O . GLN A 1 85 ? -20.620 -1.497 34.094 1.00 86.38 85 GLN A O 1
ATOM 689 N N . ASP A 1 86 ? -22.681 -1.728 34.959 1.00 87.94 86 ASP A N 1
ATOM 690 C CA . ASP A 1 86 ? -22.369 -2.948 35.705 1.00 87.94 86 ASP A CA 1
ATOM 691 C C . ASP A 1 86 ? -22.005 -4.113 34.766 1.00 87.94 86 ASP A C 1
ATOM 693 O O . ASP A 1 86 ? -21.045 -4.845 35.019 1.00 87.94 86 ASP A O 1
ATOM 697 N N . ALA A 1 87 ? -22.705 -4.246 33.633 1.00 88.00 87 ALA A N 1
ATOM 698 C CA . ALA A 1 87 ? -22.370 -5.219 32.594 1.00 88.00 87 ALA A CA 1
ATOM 699 C C . ALA A 1 87 ? -20.950 -5.007 32.036 1.00 88.00 87 ALA A C 1
ATOM 701 O O . ALA A 1 87 ? -20.176 -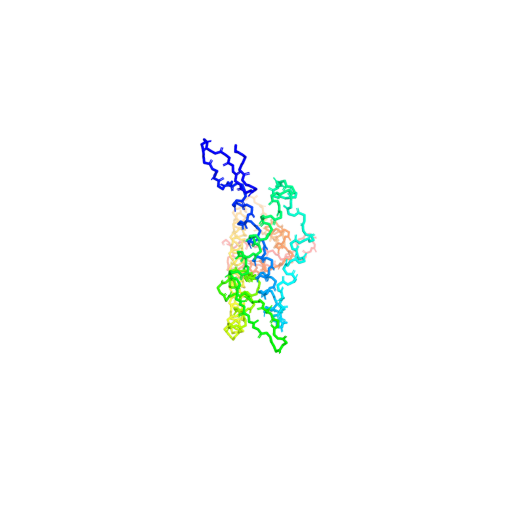5.966 31.954 1.00 88.00 87 ALA A O 1
ATOM 702 N N . ALA A 1 88 ? -20.573 -3.760 31.747 1.00 86.19 88 ALA A N 1
ATOM 703 C CA . ALA A 1 88 ? -19.233 -3.441 31.265 1.00 86.19 88 ALA A CA 1
ATOM 704 C C . ALA A 1 88 ? -18.150 -3.683 32.320 1.00 86.19 88 ALA A C 1
ATOM 706 O O . ALA A 1 88 ? -17.113 -4.280 32.025 1.00 86.19 88 ALA A O 1
ATOM 707 N N . ILE A 1 89 ? -18.393 -3.280 33.571 1.00 86.06 89 ILE A N 1
ATOM 708 C CA . ILE A 1 89 ? -17.458 -3.506 34.682 1.00 86.06 89 ILE A CA 1
ATOM 709 C C . ILE A 1 89 ? -17.211 -5.005 34.882 1.00 86.06 89 ILE A C 1
ATOM 711 O O . ILE A 1 89 ? -16.071 -5.395 35.116 1.00 86.06 89 ILE A O 1
ATOM 715 N N . LYS A 1 90 ? -18.233 -5.856 34.723 1.00 89.38 90 LYS A N 1
ATOM 716 C CA . LYS A 1 90 ? -18.097 -7.323 34.798 1.00 89.38 90 LYS A CA 1
ATOM 717 C C . LYS A 1 90 ? -17.229 -7.926 33.690 1.00 89.38 90 LYS A C 1
ATOM 719 O O . LYS A 1 90 ? -16.640 -8.983 33.903 1.00 89.38 90 LYS A O 1
ATOM 724 N N . ARG A 1 91 ? -17.160 -7.295 32.513 1.00 86.25 91 ARG A N 1
ATOM 725 C CA . ARG A 1 91 ? -16.307 -7.734 31.388 1.00 86.25 91 ARG A CA 1
ATOM 726 C C . ARG A 1 91 ? -14.868 -7.236 31.503 1.00 86.25 91 ARG A C 1
ATOM 728 O O . ARG A 1 91 ? -13.973 -7.790 30.862 1.00 86.25 91 ARG A O 1
ATOM 735 N N . LEU A 1 92 ? -14.645 -6.186 32.287 1.00 85.81 92 LEU A N 1
ATOM 736 C CA . LEU A 1 92 ? -13.322 -5.667 32.597 1.00 85.81 92 LEU A CA 1
ATOM 737 C C . LEU A 1 92 ? -12.734 -6.416 33.790 1.00 85.81 92 LEU A C 1
ATOM 739 O O . LEU A 1 92 ? -13.436 -6.860 34.696 1.00 85.81 92 LEU A O 1
ATOM 743 N N . ASN A 1 93 ? -11.413 -6.532 33.818 1.00 84.31 93 ASN A N 1
ATOM 744 C CA . ASN A 1 93 ? -10.765 -7.059 35.000 1.00 84.31 93 ASN A CA 1
ATOM 745 C C . ASN A 1 93 ? -10.569 -5.947 36.035 1.00 84.31 93 ASN A C 1
ATOM 747 O O . ASN A 1 93 ? -10.330 -4.788 35.693 1.00 84.31 93 ASN A O 1
ATOM 751 N N . THR A 1 94 ? -10.614 -6.319 37.312 1.00 82.50 94 THR A N 1
ATOM 752 C CA . THR A 1 94 ? -10.485 -5.391 38.438 1.00 82.50 94 THR A CA 1
ATOM 753 C C . THR A 1 94 ? -9.220 -5.683 39.243 1.00 82.50 94 THR A C 1
ATOM 755 O O . THR A 1 94 ? -8.822 -6.836 39.430 1.00 82.50 94 THR A O 1
ATOM 758 N N . ARG A 1 95 ? -8.553 -4.633 39.720 1.00 80.56 95 ARG A N 1
ATOM 759 C CA . ARG A 1 95 ? -7.415 -4.705 40.644 1.00 80.56 95 ARG A CA 1
ATOM 760 C C . ARG A 1 95 ? -7.599 -3.651 41.727 1.00 80.56 95 ARG A C 1
ATOM 762 O O . ARG A 1 95 ? -8.023 -2.545 41.433 1.00 80.56 95 ARG A O 1
ATOM 769 N N . LYS A 1 96 ? -7.270 -3.959 42.981 1.00 77.44 96 LYS A N 1
ATOM 770 C CA . LYS A 1 96 ? -7.191 -2.927 44.026 1.00 77.44 96 LYS A CA 1
ATOM 771 C C . LYS A 1 96 ? -5.815 -2.269 43.987 1.00 77.44 96 LYS A C 1
ATOM 773 O O . LYS A 1 96 ? -4.807 -2.977 44.020 1.00 77.44 96 LYS A O 1
ATOM 778 N N . ASN A 1 97 ? -5.775 -0.942 43.921 1.00 72.88 97 ASN A N 1
ATOM 779 C CA . ASN A 1 97 ? -4.534 -0.188 44.072 1.00 72.88 97 ASN A CA 1
ATOM 780 C C . ASN A 1 97 ? -4.116 -0.122 45.556 1.00 72.88 97 ASN A C 1
ATOM 782 O O . ASN A 1 97 ? -4.884 -0.478 46.452 1.00 72.88 97 ASN A O 1
ATOM 786 N N . SER A 1 98 ? -2.909 0.371 45.826 1.00 72.69 98 SER A N 1
ATOM 787 C CA . SER A 1 98 ? -2.347 0.630 47.157 1.00 72.69 98 SER A CA 1
ATOM 788 C C . SER A 1 98 ? -3.229 1.526 48.035 1.00 72.69 98 SER A C 1
ATOM 790 O O . SER A 1 98 ? -3.198 1.404 49.254 1.00 72.69 98 SER A O 1
ATOM 792 N N . GLN A 1 99 ? -4.058 2.376 47.423 1.00 77.38 99 GLN A N 1
ATOM 793 C CA . GLN A 1 99 ? -5.036 3.241 48.094 1.00 77.38 99 GLN A CA 1
ATOM 794 C C . GLN A 1 99 ? -6.395 2.558 48.352 1.00 77.38 99 GLN A C 1
ATOM 796 O O . GLN A 1 99 ? -7.332 3.199 48.814 1.00 77.38 99 GLN A O 1
ATOM 801 N N . GLY A 1 100 ? -6.542 1.271 48.015 1.00 74.00 100 GLY A N 1
ATOM 802 C CA . GLY A 1 100 ? -7.793 0.518 48.164 1.00 74.00 100 GLY A CA 1
ATOM 803 C C . GLY A 1 100 ? -8.846 0.782 47.078 1.00 74.00 100 GLY A C 1
ATOM 804 O O . GLY A 1 100 ? -9.895 0.139 47.091 1.00 74.00 100 GLY A O 1
ATOM 805 N N . LEU A 1 101 ? -8.565 1.676 46.124 1.00 76.25 101 LEU A N 1
ATOM 806 C CA . LEU A 1 101 ? -9.435 1.981 44.984 1.00 76.25 101 LEU A CA 1
ATOM 807 C C . LEU A 1 101 ? -9.435 0.843 43.951 1.00 76.25 101 LEU A C 1
ATOM 809 O O . LEU A 1 101 ? -8.397 0.235 43.684 1.00 76.25 101 LEU A O 1
ATOM 813 N N . LEU A 1 102 ? -10.605 0.572 43.367 1.00 77.25 102 LEU A N 1
ATOM 814 C CA . LEU A 1 102 ? -10.788 -0.393 42.280 1.00 77.25 102 LEU A CA 1
ATOM 815 C C . LEU A 1 102 ? -10.341 0.218 40.945 1.00 77.25 102 LEU A C 1
ATOM 817 O O . LEU A 1 102 ? -11.002 1.103 40.400 1.00 77.25 102 LEU A O 1
ATOM 821 N N . GLU A 1 103 ? -9.228 -0.288 40.427 1.00 79.69 103 GLU A N 1
ATOM 822 C CA . GLU A 1 103 ? -8.716 -0.031 39.085 1.00 79.69 103 GLU A CA 1
ATOM 823 C C . GLU A 1 103 ? -9.252 -1.062 38.101 1.00 79.69 103 GLU A C 1
ATOM 825 O O . GLU A 1 103 ? -9.282 -2.265 38.380 1.00 79.69 103 GLU A O 1
ATOM 830 N N . LEU A 1 104 ? -9.630 -0.584 36.923 1.00 82.19 104 LEU A N 1
ATOM 831 C CA . LEU A 1 104 ? -10.138 -1.395 35.830 1.00 82.19 104 LEU A CA 1
ATOM 832 C C . LEU A 1 104 ? -9.066 -1.539 34.753 1.00 82.19 104 LEU A C 1
ATOM 834 O O . LEU A 1 104 ? -8.420 -0.566 34.359 1.00 82.19 104 LEU A O 1
ATOM 838 N N . TYR A 1 105 ? -8.888 -2.763 34.260 1.00 82.25 105 TYR A N 1
ATOM 839 C CA . TYR A 1 105 ? -8.007 -3.059 33.137 1.00 82.25 105 TYR A CA 1
ATOM 840 C C . TYR A 1 105 ? -8.709 -3.919 32.091 1.00 82.25 105 TYR A C 1
ATOM 842 O O . TYR A 1 105 ? -9.505 -4.807 32.401 1.00 82.25 105 TYR A O 1
ATOM 850 N N . CYS A 1 106 ? -8.395 -3.647 30.825 1.00 84.50 106 CYS A N 1
ATOM 851 C CA . CYS A 1 106 ? -8.929 -4.423 29.719 1.00 84.50 106 CYS A CA 1
ATOM 852 C C . CYS A 1 106 ? -8.217 -5.793 29.653 1.00 84.50 106 CYS A C 1
ATOM 854 O O . CYS A 1 106 ? -6.982 -5.835 29.693 1.00 84.50 106 CYS A O 1
ATOM 856 N N . PRO A 1 107 ? -8.947 -6.920 29.561 1.00 84.44 107 PRO A N 1
ATOM 857 C CA . PRO A 1 107 ? -8.341 -8.238 29.405 1.00 84.44 107 PRO A CA 1
ATOM 858 C C . PRO A 1 107 ? -7.630 -8.362 28.053 1.00 84.44 107 PRO A C 1
ATOM 860 O O . PRO A 1 107 ? -8.074 -7.805 27.050 1.00 84.44 107 PRO A O 1
ATOM 863 N N . ILE A 1 108 ? -6.552 -9.151 28.013 1.00 79.25 108 ILE A N 1
ATOM 864 C CA . ILE A 1 108 ? -5.660 -9.282 26.843 1.00 79.25 108 ILE A CA 1
ATOM 865 C C . ILE A 1 108 ? -6.435 -9.650 25.566 1.00 79.25 108 ILE A C 1
ATOM 867 O O . ILE A 1 108 ? -6.170 -9.096 24.505 1.00 79.25 108 ILE A O 1
ATOM 871 N N . GLN A 1 109 ? -7.453 -10.505 25.682 1.00 84.31 109 GLN A N 1
ATOM 872 C CA . GLN A 1 109 ? -8.308 -10.924 24.565 1.00 84.31 109 GLN A CA 1
ATOM 873 C C . GLN A 1 109 ? -9.045 -9.739 23.913 1.00 84.31 109 GLN A C 1
ATOM 875 O O . GLN A 1 109 ? -9.078 -9.618 22.690 1.00 84.31 109 GLN A O 1
ATOM 880 N N . LEU A 1 110 ? -9.601 -8.830 24.725 1.00 83.94 110 LEU A N 1
ATOM 881 C CA . LEU A 1 110 ? -10.260 -7.618 24.229 1.00 83.94 110 LEU A CA 1
ATOM 882 C C . LEU A 1 110 ? -9.227 -6.613 23.703 1.00 83.94 110 LEU A C 1
ATOM 884 O O . LEU A 1 110 ? -9.460 -5.960 22.689 1.00 83.94 110 LEU A O 1
ATOM 888 N N . VAL A 1 111 ? -8.056 -6.522 24.337 1.00 82.50 111 VAL A N 1
ATOM 889 C CA . VAL A 1 111 ? -6.961 -5.661 23.865 1.00 82.50 111 VAL A CA 1
ATOM 890 C C . VAL A 1 111 ? -6.496 -6.064 22.467 1.00 82.50 111 VAL A C 1
ATOM 892 O O . VAL A 1 111 ? -6.277 -5.188 21.635 1.00 82.50 111 VAL A O 1
ATOM 895 N N . GLU A 1 112 ? -6.362 -7.360 22.185 1.00 82.38 112 GLU A N 1
ATOM 896 C CA . GLU A 1 112 ? -5.981 -7.860 20.859 1.00 82.38 112 GLU A CA 1
ATOM 897 C C . GLU A 1 112 ? -7.034 -7.569 19.788 1.00 82.38 112 GLU A C 1
ATOM 899 O O . GLU A 1 112 ? -6.670 -7.236 18.653 1.00 82.38 112 GLU A O 1
ATOM 904 N N . TYR A 1 113 ? -8.316 -7.654 20.159 1.00 86.69 113 TYR A N 1
ATOM 905 C CA . TYR A 1 113 ? -9.444 -7.356 19.280 1.00 86.69 113 TYR A CA 1
ATOM 906 C C . TYR A 1 113 ? -9.487 -5.875 18.888 1.00 86.69 113 TYR A C 1
ATOM 908 O O . TYR A 1 113 ? -9.555 -5.550 17.704 1.00 86.69 113 TYR A O 1
ATOM 916 N N . TYR A 1 114 ? -9.363 -4.972 19.865 1.00 83.94 114 TYR A N 1
ATOM 917 C CA . TYR A 1 114 ? -9.393 -3.525 19.626 1.00 83.94 114 TYR A CA 1
ATOM 918 C C . TYR A 1 114 ? -8.044 -2.938 19.178 1.00 83.94 114 TYR A C 1
ATOM 920 O O . TYR A 1 114 ? -7.943 -1.733 18.934 1.00 83.94 114 TYR A O 1
ATOM 928 N N . LYS A 1 115 ? -6.997 -3.765 19.036 1.00 85.19 115 LYS A N 1
ATOM 929 C CA . LYS A 1 115 ? -5.661 -3.304 18.649 1.00 85.19 115 LYS A CA 1
ATOM 930 C C . LYS A 1 115 ? -5.671 -2.738 17.226 1.00 85.19 115 LYS A C 1
ATOM 932 O O . LYS A 1 115 ? -5.996 -3.459 16.279 1.00 85.19 115 LYS A O 1
ATOM 937 N N . PRO A 1 116 ? -5.226 -1.488 17.015 1.00 84.81 116 PRO A N 1
ATOM 938 C CA . PRO A 1 116 ? -5.229 -0.895 15.686 1.00 84.81 116 PRO A CA 1
ATOM 939 C C . PRO A 1 116 ? -4.227 -1.599 14.764 1.00 84.81 116 PRO A C 1
ATOM 941 O O . PRO A 1 116 ? -3.099 -1.909 15.160 1.00 84.81 116 PRO A O 1
ATOM 944 N N . TYR A 1 117 ? -4.593 -1.755 13.488 1.00 84.31 117 TYR A N 1
ATOM 945 C CA . TYR A 1 117 ? -3.751 -2.403 12.473 1.00 84.31 117 TYR A CA 1
ATOM 946 C C . TYR A 1 117 ? -2.342 -1.815 12.380 1.00 84.31 117 TYR A C 1
ATOM 948 O O . TYR A 1 117 ? -1.375 -2.555 12.227 1.00 84.31 117 TYR A O 1
ATOM 956 N N . ARG A 1 118 ? -2.207 -0.489 12.525 1.00 81.12 118 ARG A N 1
ATOM 957 C CA . ARG A 1 118 ? -0.901 0.192 12.505 1.00 81.12 118 ARG A CA 1
ATOM 958 C C . ARG A 1 118 ? 0.033 -0.309 13.601 1.00 81.12 118 ARG A C 1
ATOM 960 O O . ARG A 1 118 ? 1.218 -0.478 13.357 1.00 81.12 118 ARG A O 1
ATOM 967 N N . CYS A 1 119 ? -0.501 -0.564 14.790 1.00 84.69 119 CYS A N 1
ATOM 968 C CA . CYS A 1 119 ? 0.285 -1.059 15.909 1.00 84.69 119 CYS A CA 1
ATOM 969 C C . CYS A 1 119 ? 0.706 -2.511 15.712 1.00 84.69 119 CYS A C 1
ATOM 971 O O . CYS A 1 119 ? 1.865 -2.848 15.930 1.00 84.69 119 CYS A O 1
ATOM 973 N N . ARG A 1 120 ? -0.206 -3.350 15.209 1.00 87.06 120 ARG A N 1
ATOM 974 C CA . ARG A 1 120 ? 0.115 -4.732 14.842 1.00 87.06 120 ARG A CA 1
ATOM 975 C C . ARG A 1 120 ? 1.192 -4.782 13.756 1.00 87.06 120 ARG A C 1
ATOM 977 O O . ARG A 1 120 ? 2.136 -5.554 13.865 1.00 87.06 120 ARG A O 1
ATOM 984 N N . ALA A 1 121 ? 1.082 -3.925 12.741 1.00 84.38 121 ALA A N 1
ATOM 985 C CA . ALA A 1 121 ? 2.087 -3.801 11.690 1.00 84.38 121 ALA A CA 1
ATOM 986 C C . ALA A 1 121 ? 3.435 -3.317 12.240 1.00 84.38 121 ALA A C 1
ATOM 988 O O . ALA A 1 121 ? 4.470 -3.825 11.827 1.00 84.38 121 ALA A O 1
ATOM 989 N N . TRP A 1 122 ? 3.433 -2.377 13.187 1.00 84.25 122 TRP A N 1
ATOM 990 C CA . TRP A 1 122 ? 4.653 -1.883 13.822 1.00 84.25 122 TRP A CA 1
ATOM 991 C C . TRP A 1 122 ? 5.351 -2.955 14.664 1.00 84.25 122 TRP A C 1
ATOM 993 O O . TRP A 1 122 ? 6.549 -3.173 14.509 1.00 84.25 122 TRP A O 1
ATOM 1003 N N . GLU A 1 123 ? 4.612 -3.672 15.513 1.00 85.25 123 GLU A N 1
ATOM 1004 C CA . GLU A 1 123 ? 5.148 -4.810 16.272 1.00 85.25 123 GLU A CA 1
ATOM 1005 C C . GLU A 1 123 ? 5.699 -5.891 15.349 1.00 85.25 123 GLU A C 1
ATOM 1007 O O . GLU A 1 123 ? 6.785 -6.416 15.585 1.00 85.25 123 GLU A O 1
ATOM 1012 N N . TRP A 1 124 ? 4.984 -6.179 14.262 1.00 87.12 124 TRP A N 1
ATOM 1013 C CA . TRP A 1 124 ? 5.445 -7.110 13.246 1.00 87.12 124 TRP A CA 1
ATOM 1014 C C . TRP A 1 124 ? 6.738 -6.612 12.583 1.00 87.12 124 TRP A C 1
ATOM 1016 O O . TRP A 1 124 ? 7.725 -7.340 12.537 1.00 87.12 124 TRP A O 1
ATOM 1026 N N . MET A 1 125 ? 6.797 -5.349 12.154 1.00 82.06 125 MET A N 1
ATOM 1027 C CA . MET A 1 125 ? 8.009 -4.753 11.578 1.00 82.06 125 MET A CA 1
ATOM 1028 C C . MET A 1 125 ? 9.201 -4.810 12.539 1.00 82.06 125 MET A C 1
ATOM 1030 O O . MET A 1 125 ? 10.319 -5.081 12.103 1.00 82.06 125 MET A O 1
ATOM 1034 N N . LEU A 1 126 ? 8.979 -4.593 13.837 1.00 83.94 126 LEU A N 1
ATOM 1035 C CA . LEU A 1 126 ? 10.024 -4.720 14.853 1.00 83.94 126 LEU A CA 1
ATOM 1036 C C . LEU A 1 126 ? 10.457 -6.176 15.058 1.00 83.94 126 LEU A C 1
ATOM 1038 O O . LEU A 1 126 ? 11.655 -6.443 15.143 1.00 83.94 126 LEU A O 1
ATOM 1042 N N . SER A 1 127 ? 9.509 -7.113 15.093 1.00 88.12 127 SER A N 1
ATOM 1043 C CA . SER A 1 127 ? 9.780 -8.545 15.260 1.00 88.12 127 SER A CA 1
ATOM 1044 C C . SER A 1 127 ? 10.597 -9.110 14.091 1.00 88.12 127 SER A C 1
ATOM 1046 O O . SER A 1 127 ? 11.573 -9.828 14.298 1.00 88.12 127 SER A O 1
ATOM 1048 N N . TYR A 1 128 ? 10.277 -8.696 12.863 1.00 90.06 128 TYR A N 1
ATOM 1049 C CA . TYR A 1 128 ? 10.946 -9.140 11.636 1.00 90.06 128 TYR A CA 1
ATOM 1050 C C . TYR A 1 128 ? 12.032 -8.171 11.139 1.00 90.06 128 TYR A C 1
ATOM 1052 O O . TYR A 1 128 ? 12.486 -8.278 9.997 1.00 90.06 128 TYR A O 1
ATOM 1060 N N . ARG A 1 129 ? 12.501 -7.246 11.989 1.00 89.62 129 ARG A N 1
ATOM 1061 C CA . ARG A 1 129 ? 13.449 -6.178 11.621 1.00 89.62 129 ARG A CA 1
ATOM 1062 C C . ARG A 1 129 ? 14.685 -6.696 10.886 1.00 89.62 129 ARG A C 1
ATOM 1064 O O . ARG A 1 129 ? 15.051 -6.154 9.849 1.00 89.62 129 ARG A O 1
ATOM 1071 N N . ASN A 1 130 ? 15.319 -7.749 11.400 1.00 88.81 130 ASN A N 1
ATOM 1072 C CA . ASN A 1 130 ? 16.557 -8.277 10.816 1.00 88.81 130 ASN A CA 1
ATOM 1073 C C . ASN A 1 130 ? 16.316 -8.896 9.430 1.00 88.81 130 ASN A C 1
ATOM 1075 O O . ASN A 1 130 ? 17.123 -8.719 8.521 1.00 88.81 130 ASN A O 1
ATOM 1079 N N . ILE A 1 131 ? 15.179 -9.572 9.248 1.00 91.12 131 ILE A N 1
ATOM 1080 C CA . ILE A 1 131 ? 14.794 -10.165 7.963 1.00 91.12 131 ILE A CA 1
ATOM 1081 C C . ILE A 1 131 ? 14.487 -9.063 6.948 1.00 91.12 131 ILE A C 1
ATOM 1083 O O . ILE A 1 131 ? 14.949 -9.133 5.810 1.00 91.12 131 ILE A O 1
ATOM 1087 N N . LEU A 1 132 ? 13.761 -8.017 7.351 1.00 89.06 132 LEU A N 1
ATOM 1088 C CA . LEU A 1 132 ? 13.459 -6.874 6.487 1.00 89.06 132 LEU A CA 1
ATOM 1089 C C . LEU A 1 132 ? 14.728 -6.121 6.065 1.00 89.06 132 LEU A C 1
ATOM 1091 O O . LEU A 1 132 ? 14.861 -5.772 4.894 1.00 89.06 132 LEU A O 1
ATOM 1095 N N . LEU A 1 133 ? 15.685 -5.934 6.980 1.00 90.69 133 LEU A N 1
ATOM 1096 C CA . LEU A 1 133 ? 16.957 -5.267 6.685 1.00 90.69 133 LEU A CA 1
ATOM 1097 C C . LEU A 1 133 ? 17.790 -5.999 5.625 1.00 90.69 133 LEU A C 1
ATOM 1099 O O . LEU A 1 133 ? 18.451 -5.344 4.825 1.00 90.69 133 LEU A O 1
ATOM 1103 N N . ILE A 1 134 ? 17.748 -7.334 5.593 1.00 93.06 134 ILE A N 1
ATOM 1104 C CA . ILE A 1 134 ? 18.507 -8.138 4.622 1.00 93.06 134 ILE A CA 1
ATOM 1105 C C . ILE A 1 134 ? 17.723 -8.328 3.317 1.00 93.06 134 ILE A C 1
ATOM 1107 O O . ILE A 1 134 ? 18.275 -8.192 2.228 1.00 93.06 134 ILE A O 1
ATOM 1111 N N . SER A 1 135 ? 16.428 -8.634 3.400 1.00 93.12 135 SER A N 1
ATOM 1112 C CA . SER A 1 135 ? 15.609 -8.949 2.221 1.00 93.12 135 SER A CA 1
ATOM 1113 C C . SER A 1 135 ? 15.308 -7.726 1.351 1.00 93.12 135 SER A C 1
ATOM 1115 O O . SER A 1 135 ? 15.355 -7.826 0.126 1.00 93.12 135 SER A O 1
ATOM 1117 N N . CYS A 1 136 ? 15.052 -6.560 1.951 1.00 92.19 136 CYS A N 1
ATOM 1118 C CA . CYS A 1 136 ? 14.709 -5.340 1.221 1.00 92.19 136 CYS A CA 1
ATOM 1119 C C . CYS A 1 136 ? 15.781 -4.908 0.193 1.00 92.19 136 CYS A C 1
ATOM 1121 O O . CYS A 1 136 ? 15.427 -4.726 -0.977 1.00 92.19 136 CYS A O 1
ATOM 1123 N N . PRO A 1 137 ? 17.085 -4.807 0.539 1.00 95.25 137 PRO A N 1
ATOM 1124 C CA . PRO A 1 137 ? 18.107 -4.441 -0.442 1.00 95.25 137 PRO A CA 1
ATOM 1125 C C . PRO A 1 137 ? 18.293 -5.506 -1.530 1.00 95.25 137 PRO A C 1
ATOM 1127 O O . PRO A 1 137 ? 18.527 -5.150 -2.683 1.00 95.25 137 PRO A O 1
ATOM 1130 N N . LEU A 1 138 ? 18.143 -6.796 -1.204 1.00 96.19 138 LEU A N 1
ATOM 1131 C CA . LEU A 1 138 ? 18.233 -7.881 -2.188 1.00 96.19 138 LEU A CA 1
ATOM 1132 C C . LEU A 1 138 ? 17.109 -7.796 -3.225 1.00 96.19 138 LEU A C 1
ATOM 1134 O O . LEU A 1 138 ? 17.367 -7.874 -4.427 1.00 96.19 138 LEU A O 1
ATOM 1138 N N . VAL A 1 139 ? 15.872 -7.579 -2.771 1.00 96.56 139 VAL A N 1
ATOM 1139 C CA . VAL A 1 139 ? 14.713 -7.406 -3.657 1.00 96.56 139 VAL A CA 1
ATOM 1140 C C . VAL A 1 139 ? 14.876 -6.149 -4.506 1.00 96.56 139 VAL A C 1
ATOM 1142 O O . VAL A 1 139 ? 14.676 -6.199 -5.719 1.00 96.56 139 VAL A O 1
ATOM 1145 N N . PHE A 1 140 ? 15.297 -5.035 -3.905 1.00 96.75 140 PHE A N 1
ATOM 1146 C CA . PHE A 1 140 ? 15.533 -3.794 -4.637 1.00 96.75 140 PHE A CA 1
ATOM 1147 C C . PHE A 1 140 ? 16.594 -3.971 -5.733 1.00 96.75 140 PHE A C 1
ATOM 1149 O O . PHE A 1 140 ? 16.372 -3.591 -6.884 1.00 96.75 140 PHE A O 1
ATOM 1156 N N . LEU A 1 141 ? 17.719 -4.613 -5.408 1.00 97.31 141 LEU A N 1
ATOM 1157 C CA . LEU A 1 141 ? 18.779 -4.902 -6.369 1.00 97.31 141 LEU A CA 1
ATOM 1158 C C . LEU A 1 141 ? 18.272 -5.786 -7.519 1.00 97.31 141 LEU A C 1
ATOM 1160 O O . LEU A 1 141 ? 18.529 -5.481 -8.685 1.00 97.31 141 LEU A O 1
ATOM 1164 N N . ALA A 1 142 ? 17.511 -6.837 -7.208 1.00 97.31 142 ALA A N 1
ATOM 1165 C CA . ALA A 1 142 ? 16.923 -7.719 -8.212 1.00 97.31 142 ALA A CA 1
ATOM 1166 C C . ALA A 1 142 ? 15.980 -6.957 -9.157 1.00 97.31 142 ALA A C 1
ATOM 1168 O O . ALA A 1 142 ? 16.094 -7.084 -10.378 1.00 97.31 142 ALA A O 1
ATOM 1169 N N . VAL A 1 143 ? 15.103 -6.103 -8.618 1.00 97.50 143 VAL A N 1
ATOM 1170 C CA . VAL A 1 143 ? 14.187 -5.270 -9.414 1.00 97.50 143 VAL A CA 1
ATOM 1171 C C . VAL A 1 143 ? 14.956 -4.329 -10.341 1.00 97.50 143 VAL A C 1
ATOM 1173 O O . VAL A 1 143 ? 14.601 -4.203 -11.515 1.00 97.50 143 VAL A O 1
ATOM 1176 N N . VAL A 1 144 ? 16.036 -3.701 -9.866 1.00 97.44 144 VAL A N 1
ATOM 1177 C CA . VAL A 1 144 ? 16.878 -2.820 -10.692 1.00 97.44 144 VAL A CA 1
ATOM 1178 C C . VAL A 1 144 ? 17.546 -3.593 -11.833 1.00 97.44 144 VAL A C 1
ATOM 1180 O O . VAL A 1 144 ? 17.539 -3.124 -12.975 1.00 97.44 144 VAL A O 1
ATOM 1183 N N . ILE A 1 145 ? 18.099 -4.778 -11.558 1.00 97.31 145 ILE A N 1
ATOM 1184 C CA . ILE A 1 145 ? 18.740 -5.625 -12.577 1.00 97.31 145 ILE A CA 1
ATOM 1185 C C . ILE A 1 145 ? 17.719 -6.055 -13.636 1.00 97.31 145 ILE A C 1
ATOM 1187 O O . ILE A 1 145 ? 17.968 -5.880 -14.832 1.00 97.31 145 ILE A O 1
ATOM 1191 N N . LEU A 1 146 ? 16.553 -6.548 -13.211 1.00 97.12 146 LEU A N 1
ATOM 1192 C CA . LEU A 1 146 ? 15.481 -6.973 -14.113 1.00 97.12 146 LEU A CA 1
ATOM 1193 C C . LEU A 1 146 ? 14.962 -5.810 -14.962 1.00 97.12 146 LEU A C 1
ATOM 1195 O O . LEU A 1 146 ? 14.801 -5.957 -16.172 1.00 97.12 146 LEU A O 1
ATOM 1199 N N . SER A 1 147 ? 14.784 -4.632 -14.364 1.00 95.81 147 SER A N 1
ATOM 1200 C CA . SER A 1 147 ? 14.334 -3.431 -15.076 1.00 95.81 147 SER A CA 1
ATOM 1201 C C . SER A 1 147 ? 15.337 -2.998 -16.148 1.00 95.81 147 SER A C 1
ATOM 1203 O O . SER A 1 147 ? 14.950 -2.683 -17.276 1.00 95.81 147 SER A O 1
ATOM 1205 N N . LYS A 1 148 ? 16.641 -3.036 -15.838 1.00 95.38 148 LYS A N 1
ATOM 1206 C CA . LYS A 1 148 ? 17.706 -2.749 -16.813 1.00 95.38 148 LYS A CA 1
ATOM 1207 C C . LYS A 1 148 ? 17.744 -3.785 -17.937 1.00 95.38 148 LYS A C 1
ATOM 1209 O O . LYS A 1 148 ? 17.880 -3.4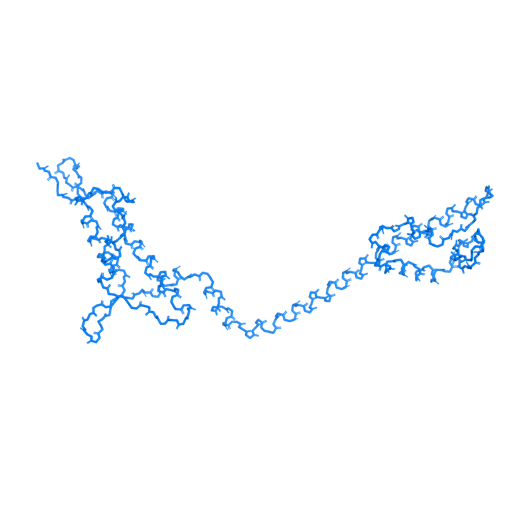07 -19.102 1.00 95.38 148 LYS A O 1
ATOM 1214 N N . ALA A 1 149 ? 17.606 -5.070 -17.612 1.00 95.88 149 ALA A N 1
ATOM 1215 C CA . ALA A 1 149 ? 17.571 -6.144 -18.601 1.00 95.88 149 ALA A CA 1
ATOM 1216 C C . ALA A 1 149 ? 16.360 -6.007 -19.537 1.00 95.88 149 ALA A C 1
ATOM 1218 O O . ALA A 1 149 ? 16.517 -6.062 -20.758 1.00 95.88 149 ALA A O 1
ATOM 1219 N N . TYR A 1 150 ? 15.180 -5.738 -18.977 1.00 95.31 150 TYR A N 1
ATOM 1220 C CA . TYR A 1 150 ? 13.955 -5.498 -19.733 1.00 95.31 150 TYR A CA 1
ATOM 1221 C C . TYR A 1 150 ? 14.088 -4.294 -20.669 1.00 95.31 150 TYR A C 1
ATOM 1223 O O . TYR A 1 150 ? 13.784 -4.392 -21.858 1.00 95.31 150 TYR A O 1
ATOM 1231 N N . LEU A 1 151 ? 14.613 -3.169 -20.169 1.00 92.31 151 LEU A N 1
ATOM 1232 C CA . LEU A 1 151 ? 14.839 -1.981 -20.990 1.00 92.31 151 LEU A CA 1
ATOM 1233 C C . LEU A 1 151 ? 15.813 -2.267 -22.140 1.00 92.31 151 LEU A C 1
ATOM 1235 O O . LEU A 1 151 ? 15.547 -1.888 -23.281 1.00 92.31 151 LEU A O 1
ATOM 1239 N N . LYS A 1 152 ? 16.910 -2.983 -21.864 1.00 91.75 152 LYS A N 1
ATOM 1240 C CA . LYS A 1 152 ? 17.883 -3.388 -22.887 1.00 91.75 152 LYS A CA 1
ATOM 1241 C C . LYS A 1 152 ? 17.240 -4.271 -23.958 1.00 91.75 152 LYS A C 1
ATOM 1243 O O . LYS A 1 152 ? 17.456 -4.030 -25.144 1.00 91.75 152 LYS A O 1
ATOM 1248 N N . GLN A 1 153 ? 16.431 -5.255 -23.562 1.00 93.94 153 GLN A N 1
ATOM 1249 C CA . GLN A 1 153 ? 15.703 -6.109 -24.504 1.00 93.94 153 GLN A CA 1
ATOM 1250 C C . GLN A 1 153 ? 14.705 -5.310 -25.344 1.00 93.94 153 GLN A C 1
ATOM 1252 O O . GLN A 1 153 ? 14.652 -5.488 -26.558 1.00 93.94 153 GLN A O 1
ATOM 1257 N N . LYS A 1 154 ? 13.949 -4.397 -24.724 1.00 92.75 154 LYS A N 1
ATOM 1258 C CA . LYS A 1 154 ? 12.997 -3.528 -25.425 1.00 92.75 154 LYS A CA 1
ATOM 1259 C C . LYS A 1 154 ? 13.692 -2.671 -26.486 1.00 92.75 154 LYS A C 1
ATOM 1261 O O . LYS A 1 154 ? 13.210 -2.598 -27.613 1.00 92.75 154 LYS A O 1
ATOM 1266 N N . ILE A 1 155 ? 14.832 -2.065 -26.143 1.00 91.12 155 ILE A N 1
ATOM 1267 C CA . ILE A 1 155 ? 15.641 -1.280 -27.086 1.00 91.12 155 ILE A CA 1
ATOM 1268 C C . ILE A 1 155 ? 16.169 -2.169 -28.219 1.00 91.12 155 ILE A C 1
ATOM 1270 O O . ILE A 1 155 ? 16.075 -1.762 -29.371 1.00 91.12 155 ILE A O 1
ATOM 1274 N N . SER A 1 156 ? 16.672 -3.376 -27.921 1.00 92.25 156 SER A N 1
ATOM 1275 C CA . SER A 1 156 ? 17.172 -4.304 -28.954 1.00 92.25 156 SER A CA 1
ATOM 1276 C C . SER A 1 156 ? 16.080 -4.689 -29.945 1.00 92.25 156 SER A C 1
ATOM 1278 O O . SER A 1 156 ? 16.256 -4.489 -31.140 1.00 92.25 156 SER A O 1
ATOM 1280 N N . LYS A 1 157 ? 14.918 -5.136 -29.452 1.00 94.75 157 LYS A N 1
ATOM 1281 C CA . LYS A 1 157 ? 13.783 -5.523 -30.303 1.00 94.75 157 LYS A CA 1
ATOM 1282 C C . LYS A 1 157 ? 13.307 -4.365 -31.177 1.00 94.75 157 LYS A C 1
ATOM 1284 O O . LYS A 1 157 ? 13.020 -4.550 -32.355 1.00 94.75 157 LYS A O 1
ATOM 1289 N N . ARG A 1 158 ? 13.234 -3.156 -30.610 1.00 94.12 158 ARG A N 1
ATOM 1290 C CA . ARG A 1 158 ? 12.846 -1.963 -31.370 1.00 94.12 158 ARG A CA 1
ATOM 1291 C C . ARG A 1 158 ? 13.890 -1.597 -32.426 1.00 94.12 158 ARG A C 1
ATOM 1293 O O . ARG A 1 158 ? 13.515 -1.250 -33.540 1.00 94.12 158 ARG A O 1
ATOM 1300 N N . ALA A 1 159 ? 15.178 -1.696 -32.099 1.00 93.88 159 ALA A N 1
ATOM 1301 C CA . ALA A 1 159 ? 16.257 -1.459 -33.052 1.00 93.88 159 ALA A CA 1
ATOM 1302 C C . ALA A 1 159 ? 16.245 -2.48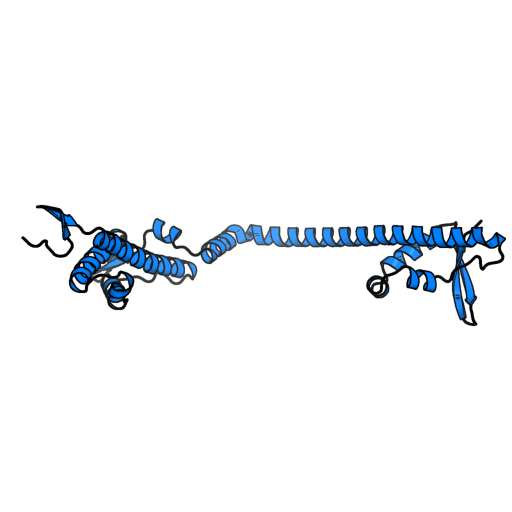7 -34.194 1.00 93.88 159 ALA A C 1
ATOM 1304 O O . ALA A 1 159 ? 16.378 -2.095 -35.345 1.00 93.88 159 ALA A O 1
ATOM 1305 N N . GLU A 1 160 ? 16.006 -3.769 -33.904 1.00 94.94 160 GLU A N 1
ATOM 1306 C CA . GLU A 1 160 ? 15.868 -4.825 -34.920 1.00 94.94 160 GLU A CA 1
ATOM 1307 C C . GLU A 1 160 ? 14.719 -4.530 -35.894 1.00 94.94 160 GLU A C 1
ATOM 1309 O O . GLU A 1 160 ? 14.907 -4.600 -37.106 1.00 94.94 160 GLU A O 1
ATOM 1314 N N . GLN A 1 161 ? 13.551 -4.116 -35.387 1.00 94.94 161 GLN A N 1
ATOM 1315 C CA . GLN A 1 161 ? 12.417 -3.718 -36.232 1.00 94.94 161 GLN A CA 1
ATOM 1316 C C . GLN A 1 161 ? 12.764 -2.550 -37.163 1.00 94.94 161 GLN A C 1
ATOM 1318 O O . GLN A 1 161 ? 12.447 -2.589 -38.350 1.00 94.94 161 GLN A O 1
ATOM 1323 N N . LEU A 1 162 ? 13.418 -1.514 -36.633 1.00 93.94 162 LEU A N 1
ATOM 1324 C CA . LEU A 1 162 ? 13.827 -0.351 -37.423 1.00 93.94 162 LEU A CA 1
ATOM 1325 C C . LEU A 1 162 ? 14.904 -0.709 -38.446 1.00 93.94 162 LEU A C 1
ATOM 1327 O O . LEU A 1 162 ? 14.861 -0.230 -39.573 1.00 93.94 162 LEU A O 1
ATOM 1331 N N . TYR A 1 163 ? 15.846 -1.571 -38.076 1.00 94.44 163 TYR A N 1
ATOM 1332 C CA . TYR A 1 163 ? 16.876 -2.063 -38.980 1.00 94.44 163 TYR A CA 1
ATOM 1333 C C . TYR A 1 163 ? 16.272 -2.839 -40.160 1.00 94.44 163 TYR A C 1
ATOM 1335 O O . TYR A 1 163 ? 16.658 -2.593 -41.300 1.00 94.44 163 TYR A O 1
ATOM 1343 N N . ILE A 1 164 ? 15.266 -3.689 -39.924 1.00 94.44 164 ILE A N 1
ATOM 1344 C CA . ILE A 1 164 ? 14.535 -4.374 -41.004 1.00 94.44 164 ILE A CA 1
ATOM 1345 C C . ILE A 1 164 ? 13.846 -3.358 -41.928 1.00 94.44 164 ILE A C 1
ATOM 1347 O O . ILE A 1 164 ? 13.953 -3.479 -43.145 1.00 94.44 164 ILE A O 1
ATOM 1351 N N . GLN A 1 165 ? 13.198 -2.326 -41.375 1.00 94.06 165 GLN A N 1
ATOM 1352 C CA . GLN A 1 165 ? 12.568 -1.265 -42.176 1.00 94.06 165 GLN A CA 1
ATOM 1353 C C . GLN A 1 165 ? 13.586 -0.477 -43.012 1.00 94.06 165 GLN A C 1
ATOM 1355 O O . GLN A 1 165 ? 13.312 -0.146 -44.166 1.00 94.06 165 GLN A O 1
ATOM 1360 N N . VAL A 1 166 ? 14.772 -0.199 -42.459 1.00 93.75 166 VAL A N 1
ATOM 1361 C CA . VAL A 1 166 ? 15.881 0.422 -43.198 1.00 93.75 166 VAL A CA 1
ATOM 1362 C C . VAL A 1 166 ? 16.313 -0.473 -44.357 1.00 93.75 166 VAL A C 1
ATOM 1364 O O . VAL A 1 166 ? 16.393 0.018 -45.479 1.00 93.75 166 VAL A O 1
ATOM 1367 N N . CYS A 1 167 ? 16.530 -1.770 -44.113 1.00 91.81 167 CYS A N 1
ATOM 1368 C CA . CYS A 1 167 ? 16.913 -2.721 -45.159 1.00 91.81 167 CYS A CA 1
ATOM 1369 C C . CYS A 1 167 ? 15.873 -2.755 -46.284 1.00 91.81 167 CYS A C 1
ATOM 1371 O O . CYS A 1 167 ? 16.228 -2.554 -47.437 1.00 91.81 167 CYS A O 1
ATOM 1373 N N . GLN A 1 168 ? 14.587 -2.894 -45.944 1.00 92.19 168 GLN A N 1
ATOM 1374 C CA . GLN A 1 168 ? 13.489 -2.899 -46.918 1.00 92.19 168 GLN A CA 1
ATOM 1375 C C . GLN A 1 168 ? 13.422 -1.602 -47.732 1.00 92.19 168 GLN A C 1
ATOM 1377 O O . GLN A 1 168 ? 13.176 -1.635 -48.933 1.00 92.19 168 GLN A O 1
ATOM 1382 N N . THR A 1 169 ? 13.656 -0.452 -47.093 1.00 91.19 169 THR A N 1
ATOM 1383 C CA . THR A 1 169 ? 13.647 0.849 -47.778 1.00 91.19 169 THR A CA 1
ATOM 1384 C C . THR A 1 169 ? 14.819 0.975 -48.754 1.00 91.19 169 THR A C 1
ATOM 1386 O O . THR A 1 169 ? 14.642 1.484 -49.859 1.00 91.19 169 THR A O 1
ATOM 1389 N N . LEU A 1 170 ? 16.010 0.521 -48.353 1.00 90.50 170 LEU A N 1
ATOM 1390 C CA . LEU A 1 170 ? 17.212 0.552 -49.190 1.00 90.50 170 LEU A CA 1
ATOM 1391 C C . LEU A 1 170 ? 17.121 -0.449 -50.353 1.00 90.50 170 LEU A C 1
ATOM 1393 O O . LEU A 1 170 ? 17.442 -0.091 -51.482 1.00 90.50 170 LEU A O 1
ATOM 1397 N N . GLU A 1 171 ? 16.618 -1.656 -50.104 1.00 89.88 171 GLU A N 1
ATOM 1398 C CA . GLU A 1 171 ? 16.403 -2.691 -51.122 1.00 89.88 171 GLU A CA 1
ATOM 1399 C C . GLU A 1 171 ? 15.319 -2.283 -52.136 1.00 89.88 171 GLU A C 1
ATOM 1401 O O . GLU A 1 171 ? 15.510 -2.398 -53.345 1.00 89.88 171 GLU A O 1
ATOM 1406 N N . ALA A 1 172 ? 14.201 -1.707 -51.681 1.00 88.56 172 ALA A N 1
ATOM 1407 C CA . ALA A 1 172 ? 13.175 -1.184 -52.587 1.00 88.56 172 ALA A CA 1
ATOM 1408 C C . ALA A 1 172 ? 13.713 -0.042 -53.466 1.00 88.56 172 ALA A C 1
ATOM 1410 O O . ALA A 1 172 ? 13.352 0.084 -54.639 1.00 88.56 172 ALA A O 1
ATOM 1411 N N . LYS A 1 173 ? 14.597 0.797 -52.914 1.00 86.62 173 LYS A N 1
ATOM 1412 C CA . LYS A 1 173 ? 15.278 1.843 -53.679 1.00 86.62 173 LYS A CA 1
ATOM 1413 C C . LYS A 1 173 ? 16.245 1.270 -54.716 1.00 86.62 173 LYS A C 1
ATOM 1415 O O . LYS A 1 173 ? 16.236 1.762 -55.840 1.00 86.62 173 LYS A O 1
ATOM 1420 N N . SER A 1 174 ? 17.019 0.235 -54.384 1.00 84.88 174 SER A N 1
ATOM 1421 C CA . SER A 1 174 ? 17.956 -0.373 -55.336 1.00 84.88 174 SER A CA 1
ATOM 1422 C C . SER A 1 174 ? 17.245 -1.081 -56.494 1.00 84.88 174 SER A C 1
ATOM 1424 O O . SER A 1 174 ? 17.704 -0.998 -57.631 1.00 84.88 174 SER A O 1
ATOM 1426 N N . GLN A 1 175 ? 16.078 -1.687 -56.256 1.00 82.56 175 GLN A N 1
ATOM 1427 C CA . GLN A 1 175 ? 15.247 -2.279 -57.314 1.00 82.56 175 GLN A CA 1
ATOM 1428 C C . GLN A 1 175 ? 14.632 -1.219 -58.245 1.00 82.56 175 GLN A C 1
ATOM 1430 O O . GLN A 1 175 ? 14.587 -1.403 -59.463 1.00 82.56 175 GLN A O 1
ATOM 1435 N N . ASN A 1 176 ? 14.231 -0.065 -57.700 1.00 72.12 176 ASN A N 1
ATOM 1436 C CA . ASN A 1 176 ? 13.700 1.056 -58.484 1.00 72.12 176 ASN A CA 1
ATOM 1437 C C . ASN A 1 176 ? 14.758 1.760 -59.358 1.00 72.12 176 ASN A C 1
ATOM 1439 O O . ASN A 1 176 ? 14.393 2.573 -60.211 1.00 72.12 176 ASN A O 1
ATOM 1443 N N . ASN A 1 177 ? 16.047 1.418 -59.239 1.00 59.94 177 ASN A N 1
ATOM 1444 C CA . ASN A 1 177 ? 17.111 1.937 -60.109 1.00 59.94 177 ASN A CA 1
ATOM 1445 C C . ASN A 1 177 ? 16.876 1.648 -61.597 1.00 59.94 177 ASN A C 1
ATOM 1447 O O . ASN A 1 177 ? 17.371 2.393 -62.440 1.00 59.94 177 ASN A O 1
ATOM 1451 N N . MET A 1 178 ? 16.068 0.636 -61.933 1.00 55.22 178 MET A N 1
ATOM 1452 C CA . MET A 1 178 ? 15.647 0.373 -63.316 1.00 55.22 178 MET A CA 1
ATOM 1453 C C . MET A 1 178 ? 14.872 1.547 -63.951 1.00 55.22 178 MET A C 1
ATOM 1455 O O . MET A 1 178 ? 14.770 1.619 -65.171 1.00 55.22 178 MET A O 1
ATOM 1459 N N . THR A 1 179 ? 14.370 2.492 -63.144 1.00 59.47 179 THR A N 1
ATOM 1460 C CA . THR A 1 179 ? 13.637 3.696 -63.586 1.00 59.47 179 THR A CA 1
ATOM 1461 C C . THR A 1 179 ? 14.424 5.011 -63.469 1.00 59.47 179 THR A C 1
ATOM 1463 O O . THR A 1 179 ? 13.867 6.076 -63.726 1.00 59.47 179 THR A O 1
ATOM 1466 N N . GLY A 1 180 ? 15.721 4.966 -63.123 1.00 59.91 180 GLY A N 1
ATOM 1467 C CA . GLY A 1 180 ? 16.599 6.151 -63.092 1.00 59.91 180 GLY A CA 1
ATOM 1468 C C . GLY A 1 180 ? 16.547 6.995 -61.807 1.00 59.91 180 GLY A C 1
ATOM 1469 O O . GLY A 1 180 ? 16.943 8.160 -61.826 1.00 59.91 180 GLY A O 1
ATOM 1470 N N . GLY A 1 181 ? 16.050 6.436 -60.698 1.00 72.38 181 GLY A N 1
ATOM 1471 C CA . GLY A 1 181 ? 16.010 7.095 -59.385 1.00 72.38 181 GLY A CA 1
ATOM 1472 C C . GLY A 1 181 ? 17.332 7.044 -58.600 1.00 72.38 181 GLY A C 1
ATOM 1473 O O . GLY A 1 181 ? 18.258 6.316 -58.946 1.00 72.38 181 GLY A O 1
ATOM 1474 N N . GLU A 1 182 ? 17.421 7.818 -57.511 1.00 78.50 182 GLU A N 1
ATOM 1475 C CA . GLU A 1 182 ? 18.568 7.775 -56.589 1.00 78.50 182 GLU A CA 1
ATOM 1476 C C . GLU A 1 182 ? 18.616 6.452 -55.810 1.00 78.50 182 GLU A C 1
ATOM 1478 O O . GLU A 1 182 ? 17.688 6.149 -55.058 1.00 78.50 182 GLU A O 1
ATOM 1483 N N . THR A 1 183 ? 19.741 5.744 -55.908 1.00 84.56 183 THR A N 1
ATOM 1484 C CA . THR A 1 183 ? 20.003 4.415 -55.317 1.00 84.56 183 THR A CA 1
ATOM 1485 C C . THR A 1 183 ? 20.245 4.435 -53.796 1.00 84.56 183 THR A C 1
ATOM 1487 O O . THR A 1 183 ? 20.195 3.406 -53.125 1.00 84.56 183 THR A O 1
ATOM 1490 N N . TRP A 1 184 ? 20.506 5.620 -53.240 1.00 87.38 184 TRP A N 1
ATOM 1491 C CA . TRP A 1 184 ? 20.997 5.838 -51.879 1.00 87.38 184 TRP A CA 1
ATOM 1492 C C . TRP A 1 184 ? 20.024 6.695 -51.052 1.00 87.38 184 TRP A C 1
ATOM 1494 O O . TRP A 1 184 ? 19.114 7.357 -51.572 1.00 87.38 184 TRP A O 1
ATOM 1504 N N . VAL A 1 185 ? 20.190 6.681 -49.727 1.00 90.88 185 VAL A N 1
ATOM 1505 C CA . VAL A 1 185 ? 19.380 7.474 -48.787 1.00 90.88 185 VAL A CA 1
ATOM 1506 C C . VAL A 1 185 ? 20.261 8.126 -47.728 1.00 90.88 185 VAL A C 1
ATOM 1508 O O . VAL A 1 185 ? 21.189 7.519 -47.208 1.00 90.88 185 VAL A O 1
ATOM 1511 N N . VAL A 1 186 ? 19.951 9.370 -47.361 1.00 91.88 186 VAL A N 1
ATOM 1512 C CA . VAL A 1 186 ? 20.631 10.061 -46.258 1.00 91.88 186 VAL A CA 1
ATOM 1513 C C . VAL A 1 186 ? 20.244 9.432 -44.915 1.00 91.88 186 VAL A C 1
ATOM 1515 O O . VAL A 1 186 ? 19.060 9.369 -44.573 1.00 91.88 186 VAL A O 1
ATOM 1518 N N . ALA A 1 187 ? 21.233 9.040 -44.108 1.00 89.50 187 ALA A N 1
ATOM 1519 C CA . ALA A 1 187 ? 21.005 8.365 -42.826 1.00 89.50 187 ALA A CA 1
ATOM 1520 C C . ALA A 1 187 ? 20.152 9.195 -41.844 1.00 89.50 187 ALA A C 1
ATOM 1522 O O . ALA A 1 187 ? 19.256 8.667 -41.184 1.00 89.50 187 ALA A O 1
ATOM 1523 N N . SER A 1 188 ? 20.370 10.515 -41.781 1.00 88.56 188 SER A N 1
ATOM 1524 C CA . SER A 1 188 ? 19.569 11.409 -40.933 1.00 88.56 188 SER A CA 1
ATOM 1525 C C . SER A 1 188 ? 18.106 11.497 -41.374 1.00 88.56 188 SER A C 1
ATOM 1527 O O . SER A 1 188 ? 17.228 11.622 -40.527 1.00 88.56 188 SER A O 1
ATOM 1529 N N . HIS A 1 189 ? 17.822 11.364 -42.672 1.00 89.25 189 HIS A N 1
ATOM 1530 C CA . HIS A 1 189 ? 16.451 11.350 -43.177 1.00 89.25 189 HIS A CA 1
ATOM 1531 C C . HIS A 1 189 ? 15.718 10.064 -42.768 1.00 89.25 189 HIS A C 1
ATOM 1533 O O . HIS A 1 189 ? 14.580 10.128 -42.310 1.00 89.25 189 HIS A O 1
ATOM 1539 N N . LEU A 1 190 ? 16.385 8.904 -42.853 1.00 89.88 190 LEU A N 1
ATOM 1540 C CA . LEU A 1 190 ? 15.837 7.634 -42.351 1.00 89.88 190 LEU A CA 1
ATOM 1541 C C . LEU A 1 190 ? 15.553 7.704 -40.853 1.00 89.88 190 LEU A C 1
ATOM 1543 O O . LEU A 1 190 ? 14.478 7.310 -40.406 1.00 89.88 190 LEU A O 1
ATOM 1547 N N . ARG A 1 191 ? 16.484 8.267 -40.081 1.00 90.25 191 ARG A N 1
ATOM 1548 C CA . ARG A 1 191 ? 16.304 8.490 -38.647 1.00 90.25 191 ARG A CA 1
ATOM 1549 C C . ARG A 1 191 ? 15.047 9.303 -38.354 1.00 90.25 191 ARG A C 1
ATOM 1551 O O . ARG A 1 191 ? 14.244 8.921 -37.505 1.00 90.25 191 ARG A O 1
ATOM 1558 N N . ASP A 1 192 ? 14.897 10.433 -39.035 1.00 89.44 192 ASP A N 1
ATOM 1559 C CA . ASP A 1 192 ? 13.833 11.391 -38.751 1.00 89.44 192 ASP A CA 1
ATOM 1560 C C . ASP A 1 192 ? 12.465 10.888 -39.244 1.00 89.44 192 ASP A C 1
ATOM 1562 O O . ASP A 1 192 ? 11.445 11.211 -38.633 1.00 89.44 192 ASP A O 1
ATOM 1566 N N . HIS A 1 193 ? 12.441 10.045 -40.283 1.00 88.88 193 HIS A N 1
ATOM 1567 C CA . HIS A 1 193 ? 11.229 9.396 -40.784 1.00 88.88 193 HIS A CA 1
ATOM 1568 C C . HIS A 1 193 ? 10.778 8.211 -39.914 1.00 88.88 193 HIS A C 1
ATOM 1570 O O . HIS A 1 193 ? 9.587 8.061 -39.651 1.00 88.88 193 HIS A O 1
ATOM 1576 N N . LEU A 1 194 ? 11.717 7.383 -39.442 1.00 88.25 194 LEU A N 1
ATOM 1577 C CA . LEU A 1 194 ? 11.402 6.120 -38.764 1.00 88.25 194 LEU A CA 1
ATOM 1578 C C . LEU A 1 194 ? 11.251 6.247 -37.237 1.00 88.25 194 LEU A C 1
ATOM 1580 O O . LEU A 1 194 ? 10.552 5.442 -36.614 1.00 88.25 194 LEU A O 1
ATOM 1584 N N . LEU A 1 195 ? 11.896 7.234 -36.606 1.00 89.62 195 LEU A N 1
ATOM 1585 C CA . LEU A 1 195 ? 11.832 7.422 -35.153 1.00 89.62 195 LEU A CA 1
ATOM 1586 C C . LEU A 1 195 ? 10.716 8.372 -34.729 1.00 89.62 195 LEU A C 1
ATOM 1588 O O . LEU A 1 195 ? 10.540 9.466 -35.279 1.00 89.62 195 LEU A O 1
ATOM 1592 N N . THR A 1 196 ? 10.060 8.015 -33.627 1.00 86.75 196 THR A N 1
ATOM 1593 C CA . THR A 1 196 ? 9.152 8.916 -32.907 1.00 86.75 196 THR A CA 1
ATOM 1594 C C . THR A 1 196 ? 9.919 10.038 -32.195 1.00 86.75 196 THR A C 1
ATOM 1596 O O . THR A 1 196 ? 11.104 9.903 -31.883 1.00 86.75 196 THR A O 1
ATOM 1599 N N . LEU A 1 197 ? 9.243 11.150 -31.877 1.00 83.44 197 LEU A N 1
ATOM 1600 C CA . LEU A 1 197 ? 9.855 12.301 -31.187 1.00 83.44 197 LEU A CA 1
ATOM 1601 C C . LEU A 1 197 ? 10.560 11.912 -29.873 1.00 83.44 197 LEU A C 1
ATOM 1603 O O . LEU A 1 197 ? 11.653 12.399 -29.585 1.00 83.44 197 LEU A O 1
ATOM 1607 N N . ASN A 1 198 ? 9.979 10.983 -29.106 1.00 79.75 198 ASN A N 1
ATOM 1608 C CA . ASN A 1 198 ? 10.571 10.495 -27.857 1.00 79.75 198 ASN A CA 1
ATOM 1609 C C . ASN A 1 198 ? 11.825 9.639 -28.086 1.00 79.75 198 ASN A C 1
ATOM 1611 O O . ASN A 1 198 ? 12.778 9.720 -27.310 1.00 79.75 198 ASN A O 1
ATOM 1615 N N . GLU A 1 199 ? 11.857 8.835 -29.149 1.00 84.69 199 GLU A N 1
ATOM 1616 C CA . GLU A 1 199 ? 13.025 8.014 -29.485 1.00 84.69 199 GLU A CA 1
ATOM 1617 C C . GLU A 1 199 ? 14.185 8.871 -30.009 1.00 84.69 199 GLU A C 1
ATOM 1619 O O . GLU A 1 199 ? 15.342 8.593 -29.687 1.00 84.69 199 GLU A O 1
ATOM 1624 N N . ARG A 1 200 ? 13.885 9.959 -30.734 1.00 83.62 200 ARG A N 1
ATOM 1625 C CA . ARG A 1 200 ? 14.894 10.928 -31.195 1.00 83.62 200 ARG A CA 1
ATOM 1626 C C . ARG A 1 200 ? 15.613 11.606 -30.035 1.00 83.62 200 ARG A C 1
ATOM 1628 O O . ARG A 1 200 ? 16.827 11.767 -30.091 1.00 83.62 200 ARG A O 1
ATOM 1635 N N . LYS A 1 201 ? 14.887 11.948 -28.966 1.00 83.00 201 LYS A N 1
ATOM 1636 C CA . LYS A 1 201 ? 15.471 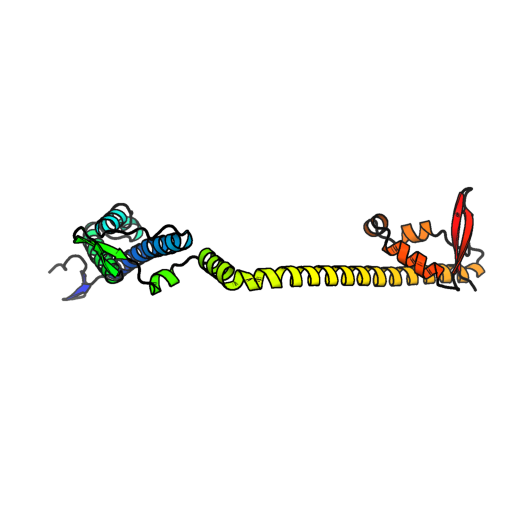12.577 -27.772 1.00 83.00 201 LYS A CA 1
ATOM 1637 C C . LYS A 1 201 ? 16.480 11.667 -27.063 1.00 83.00 201 LYS A C 1
ATOM 1639 O O . LYS A 1 201 ? 17.479 12.157 -26.552 1.00 83.00 201 LYS A O 1
ATOM 1644 N N . ASN A 1 202 ? 16.225 10.357 -27.039 1.00 78.56 202 ASN A N 1
ATOM 1645 C CA . ASN A 1 202 ? 17.018 9.412 -26.252 1.00 78.56 202 ASN A CA 1
ATOM 1646 C C . ASN A 1 202 ? 18.100 8.656 -27.032 1.00 78.56 202 ASN A C 1
ATOM 1648 O O . ASN A 1 202 ? 18.852 7.943 -26.376 1.00 78.56 202 ASN A O 1
ATOM 1652 N N . GLY A 1 203 ? 18.203 8.792 -28.364 1.00 83.88 203 GLY A N 1
ATOM 1653 C CA . GLY A 1 203 ? 19.337 8.408 -29.239 1.00 83.88 203 GLY A CA 1
ATOM 1654 C C . GLY A 1 203 ? 19.813 6.940 -29.251 1.00 83.88 203 GLY A C 1
ATOM 1655 O O . GLY A 1 203 ? 20.420 6.483 -30.214 1.00 83.88 203 GLY A O 1
ATOM 1656 N N . THR A 1 204 ? 19.518 6.169 -28.212 1.00 89.75 204 THR A N 1
ATOM 1657 C CA . THR A 1 204 ? 20.055 4.840 -27.900 1.00 89.75 204 THR A CA 1
ATOM 1658 C C . THR A 1 204 ? 19.531 3.768 -28.842 1.00 89.75 204 THR A C 1
ATOM 1660 O O . THR A 1 204 ? 20.277 2.869 -29.223 1.00 89.75 204 THR A O 1
ATOM 1663 N N . VAL A 1 205 ? 18.266 3.882 -29.253 1.00 91.56 205 VAL A N 1
ATOM 1664 C CA . VAL A 1 205 ? 17.659 2.995 -30.252 1.00 91.56 205 VAL A CA 1
ATOM 1665 C C . VAL A 1 205 ? 18.344 3.188 -31.604 1.00 91.56 205 VAL A C 1
ATOM 1667 O O . VAL A 1 205 ? 18.798 2.216 -32.200 1.00 91.56 205 VAL A O 1
ATOM 1670 N N . TRP A 1 206 ? 18.485 4.437 -32.059 1.00 92.62 206 TRP A N 1
ATOM 1671 C CA . TRP A 1 206 ? 19.114 4.742 -33.345 1.00 92.62 206 TRP A CA 1
ATOM 1672 C C . TRP A 1 206 ? 20.588 4.354 -33.379 1.00 92.62 206 TRP A C 1
ATOM 1674 O O . TRP A 1 206 ? 21.031 3.713 -34.323 1.00 92.62 206 TRP A O 1
ATOM 1684 N N . TYR A 1 207 ? 21.324 4.641 -32.303 1.00 91.75 207 TYR A N 1
ATOM 1685 C CA . TYR A 1 207 ? 22.710 4.204 -32.163 1.00 91.75 207 TYR A CA 1
ATOM 1686 C C . TYR A 1 207 ? 22.850 2.684 -32.329 1.00 91.75 207 TYR A C 1
ATOM 1688 O O . TYR A 1 207 ? 23.792 2.195 -32.952 1.00 91.75 207 TYR A O 1
ATOM 1696 N N . LYS A 1 208 ? 21.886 1.910 -31.811 1.00 92.81 208 LYS A N 1
ATOM 1697 C CA . LYS A 1 208 ? 21.879 0.456 -31.980 1.00 92.81 208 LYS A CA 1
ATOM 1698 C C . LYS A 1 208 ? 21.605 0.035 -33.428 1.00 92.81 208 LYS A C 1
ATOM 1700 O O . LYS A 1 208 ? 22.240 -0.912 -33.885 1.00 92.81 208 LYS A O 1
ATOM 1705 N N . VAL A 1 209 ? 20.725 0.743 -34.140 1.00 93.56 209 VAL A N 1
ATOM 1706 C CA . VAL A 1 209 ? 20.480 0.543 -35.581 1.00 93.56 209 VAL A CA 1
ATOM 1707 C C . VAL A 1 209 ? 21.744 0.844 -36.383 1.00 93.56 209 VAL A C 1
ATOM 1709 O O . VAL A 1 209 ? 22.171 0.004 -37.163 1.00 93.56 209 VAL A O 1
ATOM 1712 N N . GLU A 1 210 ? 22.412 1.973 -36.137 1.00 93.19 210 GLU A N 1
ATOM 1713 C CA . GLU A 1 210 ? 23.678 2.312 -36.803 1.00 93.19 210 GLU A CA 1
ATOM 1714 C C . GLU A 1 210 ? 24.754 1.244 -36.564 1.00 93.19 210 GLU A C 1
ATOM 1716 O O . GLU A 1 210 ? 25.481 0.877 -37.485 1.00 93.19 210 GLU A O 1
ATOM 1721 N N . GLN A 1 211 ? 24.837 0.690 -35.348 1.00 93.25 211 GLN A N 1
ATOM 1722 C CA . GLN A 1 211 ? 25.725 -0.440 -35.064 1.00 93.25 211 GLN A CA 1
ATOM 1723 C C . GLN A 1 211 ? 25.367 -1.701 -35.858 1.00 93.25 211 GLN A C 1
ATOM 1725 O O . GLN A 1 211 ? 26.276 -2.443 -36.223 1.00 93.25 211 GLN A O 1
ATOM 1730 N N . MET A 1 212 ? 24.080 -1.978 -36.084 1.00 93.12 212 MET A N 1
ATOM 1731 C CA . MET A 1 212 ? 23.637 -3.113 -36.901 1.00 93.12 212 MET A CA 1
ATOM 1732 C C . MET A 1 212 ? 23.981 -2.886 -38.373 1.00 93.12 212 MET A C 1
ATOM 1734 O O . MET A 1 212 ? 24.592 -3.756 -38.979 1.00 93.12 212 MET A O 1
ATOM 1738 N N . VAL A 1 213 ? 23.703 -1.694 -38.909 1.00 92.94 213 VAL A N 1
ATOM 1739 C CA . VAL A 1 213 ? 24.018 -1.330 -40.301 1.00 92.94 213 VAL A CA 1
ATOM 1740 C C . VAL A 1 213 ? 25.527 -1.362 -40.556 1.00 92.94 213 VAL A C 1
ATOM 1742 O O . VAL A 1 213 ? 25.960 -1.896 -41.563 1.00 92.94 213 VAL A O 1
ATOM 1745 N N . ARG A 1 214 ? 26.363 -0.884 -39.622 1.00 91.94 214 ARG A N 1
ATOM 1746 C CA . ARG A 1 214 ? 27.838 -0.980 -39.734 1.00 91.94 214 ARG A CA 1
ATOM 1747 C C . ARG A 1 214 ? 28.377 -2.407 -39.760 1.00 91.9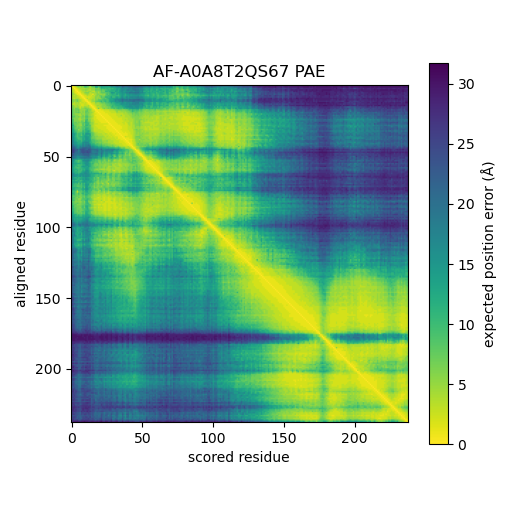4 214 ARG A C 1
ATOM 1749 O O . ARG A 1 214 ? 29.509 -2.607 -40.181 1.00 91.94 214 ARG A O 1
ATOM 1756 N N . ARG A 1 215 ? 27.626 -3.371 -39.229 1.00 91.88 215 ARG A N 1
ATOM 1757 C CA . ARG A 1 215 ? 28.014 -4.789 -39.212 1.00 91.88 215 ARG A CA 1
ATOM 1758 C C . ARG A 1 215 ? 27.457 -5.560 -40.401 1.00 91.88 215 ARG A C 1
ATOM 1760 O O . ARG A 1 215 ? 27.878 -6.692 -40.610 1.00 91.88 215 ARG A O 1
ATOM 1767 N N . ASP A 1 216 ? 26.503 -4.985 -41.123 1.00 91.56 216 ASP A N 1
ATOM 1768 C CA . ASP A 1 216 ? 25.903 -5.603 -42.291 1.00 91.56 216 ASP A CA 1
ATOM 1769 C C . ASP A 1 216 ? 26.734 -5.268 -43.525 1.00 91.56 216 ASP A C 1
ATOM 1771 O O . ASP A 1 216 ? 26.836 -4.109 -43.919 1.00 91.56 216 ASP A O 1
ATOM 1775 N N . SER A 1 217 ? 27.329 -6.288 -44.135 1.00 89.81 217 SER A N 1
ATOM 1776 C CA . SER A 1 217 ? 28.149 -6.120 -45.332 1.00 89.81 217 SER A CA 1
ATOM 1777 C C . SER A 1 217 ? 27.339 -5.730 -46.565 1.00 89.81 217 SER A C 1
ATOM 1779 O O . SER A 1 217 ? 27.938 -5.317 -47.541 1.00 89.81 217 SER A O 1
ATOM 1781 N N . ARG A 1 218 ? 26.005 -5.859 -46.546 1.00 91.44 218 ARG A N 1
ATOM 1782 C CA . ARG A 1 218 ? 25.133 -5.533 -47.690 1.00 91.44 218 ARG A CA 1
ATOM 1783 C C . ARG A 1 218 ? 24.843 -4.039 -47.829 1.00 91.44 218 ARG A C 1
ATOM 1785 O O . ARG A 1 218 ? 24.223 -3.637 -48.809 1.00 91.44 218 ARG A O 1
ATOM 1792 N N . ILE A 1 219 ? 25.205 -3.228 -46.833 1.00 92.00 219 ILE A N 1
ATOM 1793 C CA . ILE A 1 219 ? 24.887 -1.798 -46.805 1.00 92.00 219 ILE A CA 1
ATOM 1794 C C . ILE A 1 219 ? 26.179 -0.989 -46.796 1.00 92.00 219 ILE A C 1
ATOM 1796 O O . ILE A 1 219 ? 26.909 -0.974 -45.802 1.00 92.00 219 ILE A O 1
ATOM 1800 N N . ASP A 1 220 ? 26.407 -0.240 -47.869 1.00 90.62 220 ASP A N 1
ATOM 1801 C CA . ASP A 1 220 ? 27.529 0.683 -47.964 1.00 90.62 220 ASP A CA 1
ATOM 1802 C C . ASP A 1 220 ? 27.226 2.004 -47.267 1.00 90.62 220 ASP A C 1
ATOM 1804 O O . ASP A 1 220 ? 26.129 2.561 -47.366 1.00 90.62 220 ASP A O 1
ATOM 1808 N N . GLN A 1 221 ? 28.230 2.524 -46.558 1.00 91.88 221 GLN A N 1
ATOM 1809 C CA . GLN A 1 221 ? 28.163 3.805 -45.861 1.00 91.88 221 GLN A CA 1
ATOM 1810 C C . GLN A 1 221 ? 29.300 4.697 -46.327 1.00 91.88 221 GLN A C 1
ATOM 1812 O O . GLN A 1 221 ? 30.470 4.408 -46.073 1.00 91.88 221 GLN A O 1
ATOM 1817 N N . TYR A 1 222 ? 28.962 5.814 -46.960 1.00 91.19 222 TYR A N 1
ATOM 1818 C CA . TYR A 1 222 ? 29.964 6.757 -47.441 1.00 91.19 222 TYR A CA 1
ATOM 1819 C C . TYR A 1 222 ? 29.455 8.203 -47.373 1.00 91.19 222 TYR A C 1
ATOM 1821 O O . TYR A 1 222 ? 28.246 8.451 -47.372 1.00 91.19 222 TYR A O 1
ATOM 1829 N N . PRO A 1 223 ? 30.355 9.191 -47.249 1.00 92.31 223 PRO A N 1
ATOM 1830 C CA . PRO A 1 223 ? 29.979 10.595 -47.320 1.00 92.31 223 PRO A CA 1
ATOM 1831 C C . PRO A 1 223 ? 29.695 11.002 -48.772 1.00 92.31 223 PRO A C 1
ATOM 1833 O O . PRO A 1 223 ? 30.470 10.696 -49.677 1.00 92.31 223 PRO A O 1
ATOM 1836 N N . LYS A 1 224 ? 28.605 11.737 -48.995 1.00 91.12 224 LYS A N 1
ATOM 1837 C CA . LYS A 1 224 ? 28.227 12.297 -50.298 1.00 91.12 224 LYS A CA 1
ATOM 1838 C C . LYS A 1 224 ? 27.783 13.747 -50.145 1.00 91.12 224 LYS A C 1
ATOM 1840 O O . LYS A 1 224 ? 27.148 14.110 -49.154 1.00 91.12 224 LYS A O 1
ATOM 1845 N N . LEU A 1 225 ? 28.105 14.580 -51.132 1.00 90.38 225 LEU A N 1
ATOM 1846 C CA . LEU A 1 225 ? 27.644 15.966 -51.177 1.00 90.38 225 LEU A CA 1
ATOM 1847 C C . LEU A 1 225 ? 26.171 16.005 -51.591 1.00 90.38 225 LEU A C 1
ATOM 1849 O O . LEU A 1 225 ? 25.826 15.699 -52.730 1.00 90.38 225 LEU A O 1
ATOM 1853 N N . VAL A 1 226 ? 25.304 16.401 -50.662 1.00 86.56 226 VAL A N 1
ATOM 1854 C CA . VAL A 1 226 ? 23.864 16.554 -50.881 1.00 86.56 226 VAL A CA 1
ATOM 1855 C C . VAL A 1 226 ? 23.507 18.014 -50.638 1.00 86.56 226 VAL A C 1
ATOM 1857 O O . VAL A 1 226 ? 23.568 18.489 -49.506 1.00 86.56 226 VAL A O 1
ATOM 1860 N N . LYS A 1 227 ? 23.139 18.736 -51.705 1.00 86.00 227 LYS A N 1
ATOM 1861 C CA . LYS A 1 227 ? 22.831 20.182 -51.661 1.00 86.00 227 LYS A CA 1
ATOM 1862 C C . LYS A 1 227 ? 23.967 21.035 -51.060 1.00 86.00 227 LYS A C 1
ATOM 1864 O O . LYS A 1 227 ? 23.707 21.978 -50.324 1.00 86.00 227 LYS A O 1
ATOM 1869 N N . GLY A 1 228 ? 25.222 20.690 -51.361 1.00 87.25 228 GLY A N 1
ATOM 1870 C CA . GLY A 1 228 ? 26.409 21.422 -50.893 1.00 87.25 228 GLY A CA 1
ATOM 1871 C C . GLY A 1 228 ? 26.920 21.024 -49.502 1.00 87.25 228 GLY A C 1
ATOM 1872 O O . GLY A 1 228 ? 27.992 21.469 -49.109 1.00 87.25 228 GLY A O 1
ATOM 1873 N N . GLU A 1 229 ? 26.216 20.147 -48.780 1.00 89.56 229 GLU A N 1
ATOM 1874 C CA . GLU A 1 229 ? 26.647 19.631 -47.477 1.00 89.56 229 GLU A CA 1
ATOM 1875 C C . GLU A 1 229 ? 27.130 18.181 -47.596 1.00 89.56 229 GLU A C 1
ATOM 1877 O O . GLU A 1 229 ? 26.485 17.356 -48.247 1.00 89.56 229 GLU A O 1
ATOM 1882 N N . SER A 1 230 ? 28.242 17.841 -46.937 1.00 89.62 230 SER A N 1
ATOM 1883 C CA . SER A 1 230 ? 28.697 16.450 -46.832 1.00 89.62 230 SER A CA 1
ATOM 1884 C C . SER A 1 230 ? 27.812 15.693 -45.841 1.00 89.62 230 SER A C 1
ATOM 1886 O O . SER A 1 230 ? 27.786 16.014 -44.651 1.00 89.62 230 SER A O 1
ATOM 1888 N N . LYS A 1 231 ? 27.058 14.704 -46.329 1.00 91.62 231 LYS A N 1
ATOM 1889 C CA . LYS A 1 231 ? 26.154 13.8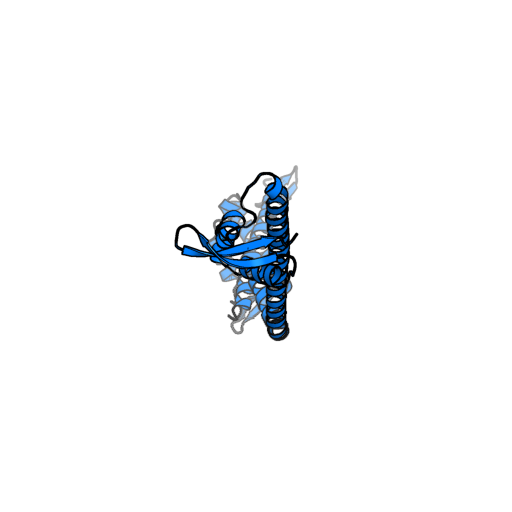72 -45.523 1.00 91.62 231 LYS A CA 1
ATOM 1890 C C . LYS A 1 231 ? 26.482 12.400 -45.705 1.00 91.62 231 LYS A C 1
ATOM 1892 O O . LYS A 1 231 ? 26.825 11.966 -46.799 1.00 91.62 231 LYS A O 1
ATOM 1897 N N . VAL A 1 232 ? 26.350 11.625 -44.629 1.00 92.44 232 VAL A N 1
ATOM 1898 C CA . VAL A 1 232 ? 26.499 10.166 -44.690 1.00 92.44 232 VAL A CA 1
ATOM 1899 C C . VAL A 1 232 ? 25.264 9.577 -45.359 1.00 92.44 232 VAL A C 1
ATOM 1901 O O . VAL A 1 232 ? 24.134 9.783 -44.896 1.00 92.44 232 VAL A O 1
ATOM 1904 N N . VAL A 1 233 ? 25.493 8.858 -46.450 1.00 92.75 233 VAL A N 1
ATOM 1905 C CA . VAL A 1 233 ? 24.461 8.154 -47.204 1.00 92.75 233 VAL A CA 1
ATOM 1906 C C . VAL A 1 233 ? 24.637 6.654 -47.040 1.00 92.75 233 VAL A C 1
ATOM 1908 O O . VAL A 1 233 ? 25.754 6.171 -46.844 1.00 92.75 233 VAL A O 1
ATOM 1911 N N . TRP A 1 234 ? 23.516 5.944 -47.073 1.00 93.69 234 TRP A N 1
ATOM 1912 C CA . TRP A 1 234 ? 23.442 4.492 -47.044 1.00 93.69 234 TRP A CA 1
ATOM 1913 C C . TRP A 1 234 ? 22.921 3.991 -48.384 1.00 93.69 234 TRP A C 1
ATOM 1915 O O . TRP A 1 234 ? 21.961 4.550 -48.923 1.00 93.69 234 TRP A O 1
ATOM 1925 N N . GLU A 1 235 ? 23.549 2.946 -48.903 1.00 91.56 235 GLU A N 1
ATOM 1926 C CA . GLU A 1 235 ? 23.220 2.334 -50.188 1.00 91.56 235 GLU A CA 1
ATOM 1927 C C . GLU A 1 235 ? 23.199 0.812 -50.057 1.00 91.56 235 GLU A C 1
ATOM 1929 O O . GLU A 1 235 ? 23.992 0.240 -49.313 1.00 91.56 235 GLU A O 1
ATOM 1934 N N . TRP A 1 236 ? 22.265 0.164 -50.753 1.00 91.12 236 TRP A N 1
ATOM 1935 C CA . TRP A 1 236 ? 22.198 -1.293 -50.804 1.00 91.12 236 TRP A CA 1
ATOM 1936 C C . TRP A 1 236 ? 23.141 -1.826 -51.881 1.00 91.12 236 TRP A C 1
ATOM 1938 O O . TRP A 1 236 ? 23.036 -1.416 -53.038 1.00 91.12 236 TRP A O 1
ATOM 1948 N N . GLN A 1 237 ? 24.017 -2.760 -51.517 1.00 85.31 237 GLN A N 1
ATOM 1949 C CA . GLN A 1 237 ? 24.845 -3.486 -52.475 1.00 85.31 237 GLN A CA 1
ATOM 1950 C C . GLN A 1 237 ? 23.991 -4.515 -53.225 1.00 85.31 237 GLN A C 1
ATOM 1952 O O . GLN A 1 237 ? 23.306 -5.333 -52.606 1.00 85.31 237 GLN A O 1
ATOM 1957 N N . VAL A 1 238 ? 24.016 -4.442 -54.557 1.00 69.12 238 VAL A N 1
ATOM 1958 C CA . VAL A 1 238 ? 23.341 -5.379 -55.472 1.00 69.12 238 VAL A CA 1
ATOM 1959 C C . VAL A 1 238 ? 24.290 -6.503 -55.858 1.00 69.12 238 VAL A C 1
ATOM 1961 O O . VAL A 1 238 ? 25.465 -6.189 -56.152 1.00 69.12 238 VAL A O 1
#

Radius of gyration: 41.36 Å; Cα contacts (8 Å, |Δi|>4): 229; chains: 1; bounding box: 81×32×112 Å

Sequence (238 aa):
MECLFGFTKHGKRCLRDQKIRKAIEAIDELIIEKFCGNYSLSLCKWTGPKQLTVFEIAQFVEHSELDKVLGIDSENFKLVKEEGQDAAIKRLNTRKNSQGLLELYCPIQLVEYYKPYRCRAWEWMLSYRNILLISCPLVFLAVVILSKAYLKQKISKRAEQLYIQVCQTLEAKSQNNMTGGETWVVASHLRDHLLTLNERKNGTVWYKVEQMVRRDSRIDQYPKLVKGESKVVWEWQV

pLDDT: mean 84.21, std 8.59, range [55.22, 97.5]

InterPro domains:
  IPR018996 Man1/Src1-like, C-terminal [PF09402] (118-236)
  IPR041885 MAN1, winged-helix domain [G3DSA:1.10.10.1180] (147-236)
  IPR044780 Heh2/Src1-like [PTHR47808] (2-236)

Organism: Ceratopteris richardii (NCBI:txid49495)

Nearest PDB structures (foldseek):
  5zhv-assembly1_B  TM=4.923E-01  e=1.177E-01  Mycobacterium tuberculosis H37Rv
  5meb-assembly2_B  TM=5.081E-01  e=8.747E-01  Saccharomyces cerevisiae
  5z7b-assembly1_A  TM=2.535E-01  e=8.345E-02  Corynebacterium glutamicum
  3p9k-assembly2_C  TM=2.941E-01  e=1.306E+00  Lolium perenne